Protein AF-A0AAW0RUE9-F1 (afdb_monomer_lite)

Sequence (337 aa):
MQMAIWSVARAILLLTTSLNAAHGLTINNARDLIPSPSQDPFYVPPSGFESASPGAVLRSRNVSSGRRVRHCYRHHRLQARATLSHPPTMKVQTPLLHKGWTAGGIPANLTYIFEFIDGSLLSGVEIVALAGLMKPSAYGATLKPFIDGISTPALQKLLQFANTQCFVPDLLAFPFQSLFDTKYQSLGKDVLTNLTMLSALQDNTLGVDKAQKPTAPFLMFHAKPDELVAYAPAAKVHDTWCDNGATVEFVEYANGGHVTTAVLGLVDALKFADDSFNNQVASGCTSKTVLDDTLNPLAFGVALEPLAVGLINYLIALGRKDANWLAGIKEGKPIAL

Foldseek 3Di:
DVVVVVLLVVVLVVVVCVVVVVPPDDDPDDDDDPDDLVPHCLVPQDPPLQVDDAFDFRDKDFDDDPDPDPDPDRDIWTWGFHDDPDDIDIDTDDDDDDLEAEDELDQQFVLCLLVQCFLALQNLVVLLVLLVCCDNNHLVVQSVVVLVVFFDPLSVVLSVVSVPDDDSVSSVSAGSHGCLDSNTTPCRSCCCVPPSNVVRRVVSHALPDLVPQDPHEYEYEYECVARRRHDPSVVSNQVSSLVSFHHYEYEYEPAAYDVVRVLVCVVVVVVVVVCSVVVNRDGGYDYDYDYDPVRHHVCPSPCVVVSVVVSVVVVVVVVVVVVVVVVCVVVVHDDDD

pLDDT: mean 73.64, std 23.28, range [26.17, 98.56]

Organism: NCBI:txid1069075

Secondary structure (DSSP, 8-state):
-HHHHHHHHHHHHHHHHHHHTT--------S--PPPGGG-GGGSPPTTGGGSPTT-EEEEEEE---SS------EEEEEEEE--SSS-EEEEE-----S-EEEES----HHHHHHHHTTSTTTHHHHHHHHHHTSTTTTHHHHHHHHHHHB-HHHHHHHHHHTTS-HHHHHHHSTT--TTSTTTBTTGGGGTTSHHHHHHHHHT-TTSSGGGS-SS-EEEEEETT-SSS-HHHHHHHHHHHHHTT--EEEEEESS--HHHHHHHHHHHHHHHHHHHHTT-PPSSEEEEEE--TT--TTTHHHHHHHHHHHHHHHHHHHHHHHHHHHHHHHTT-----

Structure (mmCIF, N/CA/C/O backbone):
data_AF-A0AAW0RUE9-F1
#
_entry.id   AF-A0AAW0RUE9-F1
#
loop_
_atom_site.group_PDB
_atom_site.id
_atom_site.type_symbol
_atom_site.label_atom_id
_atom_site.label_alt_id
_atom_site.label_comp_id
_atom_site.label_asym_id
_atom_site.label_entity_id
_atom_site.label_seq_id
_atom_site.pdbx_PDB_ins_code
_atom_site.Cartn_x
_atom_site.Cartn_y
_atom_site.Cartn_z
_atom_site.occupancy
_atom_site.B_iso_or_equiv
_atom_site.auth_seq_id
_atom_site.auth_comp_id
_atom_site.auth_asym_id
_atom_site.auth_atom_id
_atom_site.pdbx_PDB_model_num
ATOM 1 N N . MET A 1 1 ? 13.870 -16.038 26.756 1.00 39.41 1 MET A N 1
ATOM 2 C CA . MET A 1 1 ? 12.707 -15.242 26.298 1.00 39.41 1 MET A CA 1
ATOM 3 C C . MET A 1 1 ? 12.765 -13.785 26.760 1.00 39.41 1 MET A C 1
ATOM 5 O O . MET A 1 1 ? 12.576 -12.905 25.938 1.00 39.41 1 MET A O 1
ATOM 9 N N . GLN A 1 2 ? 13.127 -13.498 28.016 1.00 26.38 2 GLN A N 1
ATOM 10 C CA . GLN A 1 2 ? 13.232 -12.118 28.520 1.00 26.38 2 GLN A CA 1
ATOM 11 C C . GLN A 1 2 ? 14.357 -11.289 27.869 1.00 26.38 2 GLN A C 1
ATOM 13 O O . GLN A 1 2 ? 14.150 -10.119 27.583 1.00 26.38 2 GLN A O 1
ATOM 18 N N . MET A 1 3 ? 15.509 -11.888 27.535 1.00 26.17 3 MET A N 1
ATOM 19 C CA . MET A 1 3 ? 16.638 -11.156 26.927 1.00 26.17 3 MET A CA 1
ATOM 20 C C . MET A 1 3 ? 16.401 -10.677 25.481 1.00 26.17 3 MET A C 1
ATOM 22 O O . MET A 1 3 ? 17.012 -9.700 25.070 1.00 26.17 3 MET A O 1
ATOM 26 N N . ALA A 1 4 ? 15.489 -11.297 24.722 1.00 32.44 4 ALA A N 1
ATOM 27 C CA . ALA A 1 4 ? 15.155 -10.860 23.359 1.00 32.44 4 ALA A CA 1
ATOM 28 C C . ALA A 1 4 ? 14.281 -9.589 23.350 1.00 32.44 4 ALA A C 1
ATOM 30 O O . ALA A 1 4 ? 14.438 -8.728 22.488 1.00 32.44 4 ALA A O 1
ATOM 31 N N . ILE A 1 5 ? 13.425 -9.431 24.367 1.00 35.25 5 ILE A N 1
ATOM 32 C CA . ILE A 1 5 ? 12.534 -8.272 24.543 1.00 35.25 5 ILE A CA 1
ATOM 33 C C . ILE A 1 5 ? 13.349 -7.005 24.859 1.00 35.25 5 ILE A C 1
ATOM 35 O O . ILE A 1 5 ? 13.067 -5.930 24.332 1.00 35.25 5 ILE A O 1
ATOM 39 N N . TRP A 1 6 ? 14.422 -7.136 25.649 1.00 28.45 6 TRP A N 1
ATOM 40 C CA . TRP A 1 6 ? 15.324 -6.024 25.974 1.00 28.45 6 TRP A CA 1
ATOM 41 C C . TRP A 1 6 ? 16.213 -5.588 24.799 1.00 28.45 6 TRP A C 1
ATOM 43 O O . TRP A 1 6 ? 16.546 -4.407 24.699 1.00 28.45 6 TRP A O 1
ATOM 53 N N . SER A 1 7 ? 16.564 -6.502 23.890 1.00 33.09 7 SER A N 1
ATOM 54 C CA . SER A 1 7 ? 17.395 -6.194 22.717 1.00 33.09 7 SER A CA 1
ATOM 55 C C . SER A 1 7 ? 16.624 -5.447 21.625 1.00 33.09 7 SER A C 1
ATOM 57 O O . SER A 1 7 ? 17.150 -4.491 21.060 1.00 33.09 7 SER A O 1
ATOM 59 N N . VAL A 1 8 ? 15.355 -5.800 21.387 1.00 38.41 8 VAL A N 1
ATOM 60 C CA . VAL A 1 8 ? 14.489 -5.091 20.423 1.00 38.41 8 VAL A CA 1
ATOM 61 C C . VAL A 1 8 ? 14.110 -3.700 20.945 1.00 38.41 8 VAL A C 1
ATOM 63 O O . VAL A 1 8 ? 14.218 -2.717 20.213 1.00 38.41 8 VAL A O 1
ATOM 66 N N . ALA A 1 9 ? 13.782 -3.575 22.236 1.00 35.47 9 ALA A N 1
ATOM 67 C CA . ALA A 1 9 ? 13.529 -2.276 22.864 1.00 35.47 9 ALA A CA 1
ATOM 68 C C . ALA A 1 9 ? 14.768 -1.354 22.835 1.00 35.47 9 ALA A C 1
ATOM 70 O O . ALA A 1 9 ? 14.632 -0.146 22.639 1.00 35.47 9 ALA A O 1
ATOM 71 N N . ARG A 1 10 ? 15.984 -1.907 22.967 1.00 36.19 10 ARG A N 1
ATOM 72 C CA . ARG A 1 10 ? 17.244 -1.151 22.832 1.00 36.19 10 ARG A CA 1
ATOM 73 C C . ARG A 1 10 ? 17.558 -0.738 21.396 1.00 36.19 10 ARG A C 1
ATOM 75 O O . ARG A 1 10 ? 18.017 0.383 21.210 1.00 36.19 10 ARG A O 1
ATOM 82 N N . ALA A 1 11 ? 17.296 -1.583 20.399 1.00 36.66 11 ALA A N 1
ATOM 83 C CA . ALA A 1 11 ? 17.486 -1.221 18.992 1.00 36.66 11 ALA A CA 1
ATOM 84 C C . ALA A 1 11 ? 16.569 -0.052 18.586 1.00 36.66 11 ALA A C 1
ATOM 86 O O . ALA A 1 11 ? 17.007 0.894 17.933 1.00 36.66 11 ALA A O 1
ATOM 87 N N . ILE A 1 12 ? 15.327 -0.050 19.077 1.00 40.62 12 ILE A N 1
ATOM 88 C CA . ILE A 1 12 ? 14.370 1.045 18.873 1.00 40.62 12 ILE A CA 1
ATOM 89 C C . ILE A 1 12 ? 14.799 2.320 19.625 1.00 40.62 12 ILE A C 1
ATOM 91 O O . ILE A 1 12 ? 14.707 3.417 19.077 1.00 40.62 12 ILE A O 1
ATOM 95 N N . LEU A 1 13 ? 15.332 2.199 20.847 1.00 32.06 13 LEU A N 1
ATOM 96 C CA . LEU A 1 13 ? 15.854 3.337 21.619 1.00 32.06 13 LEU A CA 1
ATOM 97 C C . LEU A 1 13 ? 17.147 3.936 21.017 1.00 32.06 13 LEU A C 1
ATOM 99 O O . LEU A 1 13 ? 17.400 5.129 21.156 1.00 32.06 13 LEU A O 1
ATOM 103 N N . LEU A 1 14 ? 17.964 3.142 20.320 1.00 34.88 14 LEU A N 1
ATOM 104 C CA . LEU A 1 14 ? 19.166 3.618 19.616 1.00 34.88 14 LEU A CA 1
ATOM 105 C C . LEU A 1 14 ? 18.833 4.290 18.270 1.00 34.88 14 LEU A C 1
ATOM 107 O O . LEU A 1 14 ? 19.503 5.241 17.857 1.00 34.88 14 LEU A O 1
ATOM 111 N N . LEU A 1 15 ? 17.737 3.886 17.626 1.00 36.06 15 LEU A N 1
ATOM 112 C CA . LEU A 1 15 ? 17.159 4.607 16.487 1.00 36.06 15 LEU A CA 1
ATOM 113 C C . LEU A 1 15 ? 16.601 5.984 16.895 1.00 36.06 15 LEU A C 1
ATOM 115 O O . LEU A 1 15 ? 16.713 6.938 16.127 1.00 36.06 15 LEU A O 1
ATOM 119 N N . THR A 1 16 ? 16.077 6.150 18.117 1.00 33.81 16 THR A N 1
ATOM 120 C CA . THR A 1 16 ? 15.599 7.468 18.585 1.00 33.81 16 THR A CA 1
ATOM 121 C C . THR A 1 16 ? 16.731 8.402 19.019 1.00 33.81 16 THR A C 1
ATOM 123 O O . THR A 1 16 ? 16.639 9.610 18.790 1.00 33.81 16 THR A O 1
ATOM 126 N N . THR A 1 17 ? 17.832 7.891 19.579 1.00 31.47 17 THR A N 1
ATOM 127 C CA . THR A 1 17 ? 18.988 8.734 19.944 1.00 31.47 17 THR A CA 1
ATOM 128 C C . THR A 1 17 ? 19.834 9.141 18.738 1.00 31.47 17 THR A C 1
ATOM 130 O O . THR A 1 17 ? 20.320 10.271 18.708 1.00 31.47 17 THR A O 1
ATOM 133 N N . SER A 1 18 ? 19.942 8.307 17.700 1.00 31.75 18 SER A N 1
ATOM 134 C CA . SER A 1 18 ? 20.640 8.669 16.454 1.00 31.75 18 SER A CA 1
ATOM 135 C C . SER A 1 18 ? 19.851 9.647 15.569 1.00 31.75 18 SER A C 1
ATOM 137 O O . SER A 1 18 ? 20.467 10.476 14.896 1.00 31.75 18 SER A O 1
ATOM 139 N N . LEU A 1 19 ? 18.511 9.660 15.634 1.00 30.83 19 LEU A N 1
ATOM 140 C CA . LEU A 1 19 ? 17.713 10.734 15.025 1.00 30.83 19 LEU A CA 1
ATOM 141 C C . LEU A 1 19 ? 17.712 12.036 15.849 1.00 30.83 19 LEU A C 1
ATOM 143 O O . LEU A 1 19 ? 17.628 13.118 15.265 1.00 30.83 19 LEU A O 1
ATOM 147 N N . ASN A 1 20 ? 17.862 11.976 17.178 1.00 28.94 20 ASN A N 1
ATOM 148 C CA . ASN A 1 20 ? 17.864 13.177 18.023 1.00 28.94 20 ASN A CA 1
ATOM 149 C C . ASN A 1 20 ? 19.250 13.816 18.235 1.00 28.94 20 ASN A C 1
ATOM 151 O O . ASN A 1 20 ? 19.316 15.025 18.457 1.00 28.94 20 ASN A O 1
ATOM 155 N N . ALA A 1 21 ? 20.359 13.085 18.083 1.00 27.92 21 ALA A N 1
ATOM 156 C CA . ALA A 1 21 ? 21.714 13.634 18.245 1.00 27.92 21 ALA A CA 1
ATOM 157 C C . ALA A 1 21 ? 22.151 14.605 17.124 1.00 27.92 21 ALA A C 1
ATOM 159 O O . ALA A 1 21 ? 23.185 15.260 17.241 1.00 27.92 21 ALA A O 1
ATOM 160 N N . ALA A 1 22 ? 21.352 14.766 16.064 1.00 33.28 22 ALA A N 1
ATOM 161 C CA . ALA A 1 22 ? 21.582 15.765 15.017 1.00 33.28 22 ALA A CA 1
ATOM 162 C C . ALA A 1 22 ? 20.942 17.147 15.300 1.00 33.28 22 ALA A C 1
ATOM 164 O O . ALA A 1 22 ? 21.041 18.038 14.456 1.00 33.28 22 ALA A O 1
ATOM 165 N N . HIS A 1 23 ? 20.307 17.360 16.462 1.00 34.78 23 HIS A N 1
ATOM 166 C CA . HIS A 1 23 ? 19.566 18.598 16.777 1.00 34.78 23 HIS A CA 1
ATOM 167 C C . HIS A 1 23 ? 20.319 19.610 17.663 1.00 34.78 23 HIS A C 1
ATOM 169 O O . HIS A 1 23 ? 19.723 20.546 18.189 1.00 34.78 23 HIS A O 1
ATOM 175 N N . GLY A 1 24 ? 21.639 19.471 17.807 1.00 30.89 24 GLY A N 1
ATOM 176 C CA . GLY A 1 24 ? 22.475 20.353 18.628 1.00 30.89 24 GLY A CA 1
ATOM 177 C C . GLY A 1 24 ? 23.323 21.357 17.842 1.00 30.89 24 GLY A C 1
ATOM 178 O O . GLY A 1 24 ? 24.514 21.464 18.104 1.00 30.89 24 GLY A O 1
ATOM 179 N N . LEU A 1 25 ? 22.763 22.078 16.869 1.00 31.58 25 LEU A N 1
ATOM 180 C CA . LEU A 1 25 ? 23.417 23.258 16.285 1.00 31.58 25 LEU A CA 1
ATOM 181 C C . LEU A 1 25 ? 22.444 24.429 16.374 1.00 31.58 25 LEU A C 1
ATOM 183 O O . LEU A 1 25 ? 21.451 24.476 15.655 1.00 31.58 25 LEU A O 1
ATOM 187 N N . THR A 1 26 ? 22.727 25.366 17.275 1.00 30.95 26 THR A N 1
ATOM 188 C CA . THR A 1 26 ? 22.015 26.639 17.391 1.00 30.95 26 THR A CA 1
ATOM 189 C C . THR A 1 26 ? 22.104 27.393 16.061 1.00 30.95 26 THR A C 1
ATOM 191 O O . THR A 1 26 ? 23.180 27.801 15.623 1.00 30.95 26 THR A O 1
ATOM 194 N N . ILE A 1 27 ? 20.968 27.547 15.374 1.00 36.22 27 ILE A N 1
ATOM 195 C CA . ILE A 1 27 ? 20.882 28.245 14.087 1.00 36.22 27 ILE A CA 1
ATOM 196 C C . ILE A 1 27 ? 20.327 29.649 14.335 1.00 36.22 27 ILE A C 1
ATOM 198 O O . ILE A 1 27 ? 19.124 29.881 14.286 1.00 36.22 27 ILE A O 1
ATOM 202 N N . ASN A 1 28 ? 21.215 30.608 14.589 1.00 40.88 28 ASN A N 1
ATOM 203 C CA . ASN A 1 28 ? 20.876 32.024 14.479 1.00 40.88 28 ASN A CA 1
ATOM 204 C C . ASN A 1 28 ? 20.892 32.400 12.994 1.00 40.88 28 ASN A C 1
ATOM 206 O O . ASN A 1 28 ? 21.964 32.678 12.467 1.00 40.88 28 ASN A O 1
ATOM 210 N N . ASN A 1 29 ? 19.743 32.322 12.312 1.00 39.56 29 ASN A N 1
ATOM 211 C CA . ASN A 1 29 ? 19.365 33.174 11.170 1.00 39.56 29 ASN A CA 1
ATOM 212 C C . ASN A 1 29 ? 17.955 32.811 10.670 1.00 39.56 29 ASN A C 1
ATOM 214 O O . ASN A 1 29 ? 17.736 31.756 10.077 1.00 39.56 29 ASN A O 1
ATOM 218 N N . ALA A 1 30 ? 17.005 33.719 10.890 1.00 36.12 30 ALA A N 1
ATOM 219 C CA . ALA A 1 30 ? 15.611 33.625 10.470 1.00 36.12 30 ALA A CA 1
ATOM 220 C C . ALA A 1 30 ? 15.444 33.881 8.957 1.00 36.12 30 ALA A C 1
ATOM 222 O O . ALA A 1 30 ? 15.071 34.974 8.535 1.00 36.12 30 ALA A O 1
ATOM 223 N N . ARG A 1 31 ? 15.726 32.875 8.122 1.00 42.12 31 ARG A N 1
ATOM 224 C CA . ARG A 1 31 ? 15.220 32.807 6.740 1.00 42.12 31 ARG A CA 1
ATOM 225 C C . ARG A 1 31 ? 14.386 31.535 6.580 1.00 42.12 31 ARG A C 1
ATOM 227 O O . ARG A 1 31 ? 14.937 30.440 6.599 1.00 42.12 31 ARG A O 1
ATOM 234 N N . ASP A 1 32 ? 13.070 31.734 6.496 1.00 47.81 32 ASP A N 1
ATOM 235 C CA . ASP A 1 32 ? 11.988 30.806 6.135 1.00 47.81 32 ASP A CA 1
ATOM 236 C C . ASP A 1 32 ? 12.183 29.335 6.534 1.00 47.81 32 ASP A C 1
ATOM 238 O O . ASP A 1 32 ? 12.324 28.437 5.700 1.00 47.81 32 ASP A O 1
ATOM 242 N N . LEU A 1 33 ? 12.115 29.070 7.841 1.00 56.53 33 LEU A N 1
ATOM 243 C CA . LEU A 1 33 ? 11.760 27.737 8.320 1.00 56.53 33 LEU A CA 1
ATOM 244 C C . LEU A 1 33 ? 10.344 27.432 7.824 1.00 56.53 33 LEU A C 1
ATOM 246 O O . LEU A 1 33 ? 9.386 28.096 8.211 1.00 56.53 33 LEU A O 1
ATOM 250 N N . ILE A 1 34 ? 10.218 26.441 6.941 1.00 64.44 34 ILE A N 1
ATOM 251 C CA . ILE A 1 34 ? 8.917 25.925 6.513 1.00 64.44 34 ILE A CA 1
ATOM 252 C C . ILE A 1 34 ? 8.169 25.481 7.779 1.00 64.44 34 ILE A C 1
ATOM 254 O O . ILE A 1 34 ? 8.705 24.628 8.495 1.00 64.44 34 ILE A O 1
ATOM 258 N N . PRO A 1 35 ? 6.969 26.016 8.069 1.00 74.62 35 PRO A N 1
ATOM 259 C CA . PRO A 1 35 ? 6.194 25.564 9.215 1.00 74.62 35 PRO A CA 1
ATOM 260 C C . PRO A 1 35 ? 5.873 24.071 9.092 1.00 74.62 35 PRO A C 1
ATOM 262 O O . PRO A 1 35 ? 5.888 23.496 7.998 1.00 74.62 35 PRO A O 1
ATOM 265 N N . SER A 1 36 ? 5.573 23.423 10.218 1.00 73.50 36 SER A N 1
ATOM 266 C CA . SER A 1 36 ? 5.064 22.050 10.177 1.00 73.50 36 SER A CA 1
ATOM 267 C C . SER A 1 36 ? 3.792 21.987 9.312 1.00 73.50 36 SER A C 1
ATOM 269 O O . SER A 1 36 ? 3.057 22.975 9.267 1.00 73.50 36 SER A O 1
ATOM 271 N N . PRO A 1 37 ? 3.487 20.869 8.620 1.00 77.69 37 PRO A N 1
ATOM 272 C CA . PRO A 1 37 ? 2.320 20.803 7.737 1.00 77.69 37 PRO A CA 1
ATOM 273 C C . PRO A 1 37 ? 0.994 21.208 8.399 1.00 77.69 37 PRO A C 1
ATOM 275 O O . PRO A 1 37 ? 0.149 21.805 7.744 1.00 77.69 37 PRO A O 1
ATOM 278 N N . SER A 1 38 ? 0.828 20.945 9.701 1.00 75.94 38 SER A N 1
ATOM 279 C CA . SER A 1 38 ? -0.357 21.346 10.475 1.00 75.94 38 SER A CA 1
ATOM 280 C C . SER A 1 38 ? -0.461 22.857 10.717 1.00 75.94 38 SER A C 1
ATOM 282 O O . SER A 1 38 ? -1.549 23.358 10.980 1.00 75.94 38 SER A O 1
ATOM 284 N N . GLN A 1 39 ? 0.651 23.584 10.625 1.00 79.69 39 GLN A N 1
ATOM 285 C CA . GLN A 1 39 ? 0.747 25.035 10.819 1.00 79.69 39 GLN A CA 1
ATOM 286 C C . GLN A 1 39 ? 0.965 25.791 9.503 1.00 79.69 39 GLN A C 1
ATOM 288 O O . GLN A 1 39 ? 1.120 27.011 9.507 1.00 79.69 39 GLN A O 1
ATOM 293 N N . ASP A 1 40 ? 1.023 25.082 8.380 1.00 81.50 40 ASP A N 1
ATOM 294 C CA . ASP A 1 40 ? 1.374 25.641 7.085 1.00 81.50 40 ASP A CA 1
ATOM 295 C C . ASP A 1 40 ? 0.124 25.756 6.194 1.00 81.50 40 ASP A C 1
ATOM 297 O O . ASP A 1 40 ? -0.385 24.739 5.711 1.00 81.50 40 ASP A O 1
ATOM 301 N N . PRO A 1 41 ? -0.359 26.983 5.899 1.00 84.81 41 PRO A N 1
ATOM 302 C CA . PRO A 1 41 ? -1.534 27.199 5.051 1.00 84.81 41 PRO A CA 1
ATOM 303 C C . PRO A 1 41 ? -1.413 26.585 3.653 1.00 84.81 41 PRO A C 1
ATOM 305 O O . PRO A 1 41 ? -2.425 26.380 2.981 1.00 84.81 41 PRO A O 1
ATOM 308 N N . PHE A 1 42 ? -0.196 26.266 3.196 1.00 81.38 42 PHE A N 1
ATOM 309 C CA . PHE A 1 42 ? 0.042 25.529 1.955 1.00 81.38 42 PHE A CA 1
ATOM 310 C C . PHE A 1 42 ? -0.532 24.103 1.972 1.00 81.38 42 PHE A C 1
ATOM 312 O O . PHE A 1 42 ? -0.672 23.500 0.914 1.00 81.38 42 PHE A O 1
ATOM 319 N N . TYR A 1 43 ? -0.883 23.543 3.128 1.00 79.81 43 TYR A N 1
ATOM 320 C CA . TYR A 1 43 ? -1.543 22.235 3.232 1.00 79.81 43 TYR A CA 1
ATOM 321 C C . TYR A 1 43 ? -3.064 22.336 3.400 1.00 79.81 43 TYR A C 1
ATOM 323 O O . TYR A 1 43 ? -3.745 21.315 3.389 1.00 79.81 43 TYR A O 1
ATOM 331 N N . VAL A 1 44 ? -3.611 23.552 3.477 1.00 82.12 44 VAL A N 1
ATOM 332 C CA . VAL A 1 44 ? -5.058 23.792 3.458 1.00 82.12 44 VAL A CA 1
ATOM 333 C C . VAL A 1 44 ? -5.503 23.939 1.999 1.00 82.12 44 VAL A C 1
ATOM 335 O O . VAL A 1 44 ? -4.940 24.794 1.309 1.00 82.12 44 VAL A O 1
ATOM 338 N N . PRO A 1 45 ? -6.472 23.155 1.491 1.00 77.62 45 PRO A N 1
ATOM 339 C CA . PRO A 1 45 ? -6.993 23.317 0.132 1.00 77.62 45 PRO A CA 1
ATOM 340 C C . PRO A 1 45 ? -7.671 24.685 -0.067 1.00 77.62 45 PRO A C 1
ATOM 342 O O . PRO A 1 45 ? -8.316 25.182 0.856 1.00 77.62 45 PRO A O 1
ATOM 345 N N . PRO A 1 46 ? -7.518 25.346 -1.232 1.00 80.88 46 PRO A N 1
ATOM 346 C CA . PRO A 1 46 ? -8.278 26.559 -1.534 1.00 80.88 46 PRO A CA 1
ATOM 347 C C . PRO A 1 46 ? -9.758 26.222 -1.771 1.00 80.88 46 PRO A C 1
ATOM 349 O O . PRO A 1 46 ? -10.077 25.116 -2.198 1.00 80.88 46 PRO A O 1
ATOM 352 N N . SER A 1 47 ? -10.667 27.170 -1.534 1.00 85.56 47 SER A N 1
ATOM 353 C CA . SER A 1 47 ? -12.092 26.967 -1.814 1.00 85.56 47 SER A CA 1
ATOM 354 C C . SER A 1 47 ? -12.334 26.651 -3.296 1.00 85.56 47 SER A C 1
ATOM 356 O O . SER A 1 47 ? -11.774 27.309 -4.173 1.00 85.56 47 SER A O 1
ATOM 358 N N . GLY A 1 48 ? -13.173 25.649 -3.576 1.00 82.50 48 GLY A N 1
ATOM 359 C CA . GLY A 1 48 ? -13.539 25.245 -4.937 1.00 82.50 48 GLY A CA 1
ATOM 360 C C . GLY A 1 48 ? -12.506 24.368 -5.655 1.00 82.50 48 GLY A C 1
ATOM 361 O O . GLY A 1 48 ? -12.678 24.092 -6.844 1.00 82.50 48 GLY A O 1
ATOM 362 N N . PHE A 1 49 ? -11.447 23.908 -4.975 1.00 79.31 49 PHE A N 1
ATOM 363 C CA . PHE A 1 49 ? -10.426 23.030 -5.564 1.00 79.31 49 PHE A CA 1
ATOM 364 C C . PHE A 1 49 ? -10.988 21.710 -6.112 1.00 79.31 49 PHE A C 1
ATOM 366 O O . PHE A 1 49 ? -10.385 21.097 -6.992 1.00 79.31 49 PHE A O 1
ATOM 373 N N . GLU A 1 50 ? -12.142 21.275 -5.614 1.00 78.88 50 GLU A N 1
ATOM 374 C CA . GLU A 1 50 ? -12.838 20.056 -6.016 1.00 78.88 50 GLU A CA 1
ATOM 375 C C . GLU A 1 50 ? -13.219 20.088 -7.504 1.00 78.88 50 GLU A C 1
ATOM 377 O O . GLU A 1 50 ? -13.200 19.046 -8.168 1.00 78.88 50 GLU A O 1
ATOM 382 N N . SER A 1 51 ? -13.492 21.294 -8.021 1.00 82.25 51 SER A N 1
ATOM 383 C CA . SER A 1 51 ? -13.843 21.567 -9.421 1.00 82.25 51 SER A CA 1
ATOM 384 C C . SER A 1 51 ? -12.643 21.581 -10.375 1.00 82.25 51 SER A C 1
ATOM 386 O O . SER A 1 51 ? -12.826 21.536 -11.590 1.00 82.25 51 SER A O 1
ATOM 388 N N . ALA A 1 52 ? -11.413 21.624 -9.851 1.00 75.62 52 ALA A N 1
ATOM 389 C CA . ALA A 1 52 ? -10.213 21.602 -10.675 1.00 75.62 52 ALA A CA 1
ATOM 390 C C . ALA A 1 52 ? -9.977 20.206 -11.274 1.00 75.62 52 ALA A C 1
ATOM 392 O O . ALA A 1 52 ? -10.232 19.182 -10.634 1.00 75.62 52 ALA A O 1
ATOM 393 N N . SER A 1 53 ? -9.437 20.153 -12.494 1.00 72.69 53 SER A N 1
ATOM 394 C CA . SER A 1 53 ? -9.102 18.891 -13.162 1.00 72.69 53 SER A CA 1
ATOM 395 C C . SER A 1 53 ? -8.068 18.079 -12.363 1.00 72.69 53 SER A C 1
ATOM 397 O O . SER A 1 53 ? -7.175 18.670 -11.746 1.00 72.69 53 SER A O 1
ATOM 399 N N . PRO A 1 54 ? -8.127 16.730 -12.367 1.00 68.94 54 PRO A N 1
ATOM 400 C CA . PRO A 1 54 ? -7.055 15.907 -11.804 1.00 68.94 54 PRO A CA 1
ATOM 401 C C . PRO A 1 54 ? -5.687 16.311 -12.377 1.00 68.94 54 PRO A C 1
ATOM 403 O O . PRO A 1 54 ? -5.537 16.453 -13.587 1.00 68.94 54 PRO A O 1
ATOM 406 N N . GLY A 1 55 ? -4.703 16.528 -11.502 1.00 64.56 55 GLY A N 1
ATOM 407 C CA . GLY A 1 55 ? -3.364 17.002 -11.863 1.00 64.56 55 GLY A CA 1
ATOM 408 C C . GLY A 1 55 ? -3.221 18.525 -11.982 1.00 64.56 55 GLY A C 1
ATOM 409 O O . GLY A 1 55 ? -2.100 19.004 -12.150 1.00 64.56 55 GLY A O 1
ATOM 410 N N . ALA A 1 56 ? -4.304 19.302 -11.856 1.00 69.81 56 ALA A N 1
ATOM 411 C CA . ALA A 1 56 ? -4.228 20.760 -11.891 1.00 69.81 56 ALA A CA 1
ATOM 412 C C . ALA A 1 56 ? -3.391 21.299 -10.722 1.00 69.81 56 ALA A C 1
ATOM 414 O O . ALA A 1 56 ? -3.617 20.954 -9.558 1.00 69.81 56 ALA A O 1
ATOM 415 N N . VAL A 1 57 ? -2.433 22.171 -11.040 1.00 74.00 57 VAL A N 1
ATOM 416 C CA . VAL A 1 57 ? -1.618 22.881 -10.051 1.00 74.00 57 VAL A CA 1
ATOM 417 C C . VAL A 1 57 ? -2.478 23.963 -9.401 1.00 74.00 57 VAL A C 1
ATOM 419 O O . VAL A 1 57 ? -2.905 24.903 -10.061 1.00 74.00 57 VAL A O 1
ATOM 422 N N . LEU 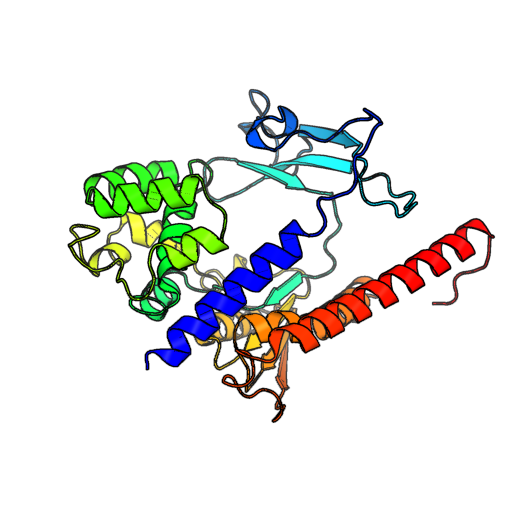A 1 58 ? -2.721 23.828 -8.100 1.00 74.50 58 LEU A N 1
ATOM 423 C CA . LEU A 1 58 ? -3.519 24.747 -7.286 1.00 74.50 58 LEU A CA 1
ATOM 424 C C . LEU A 1 58 ? -2.660 25.859 -6.676 1.00 74.50 58 LEU A C 1
ATOM 426 O O . LEU A 1 58 ? -3.082 27.010 -6.613 1.00 74.50 58 LEU A O 1
ATOM 430 N N . ARG A 1 59 ? -1.446 25.525 -6.216 1.00 77.50 59 ARG A N 1
ATOM 431 C CA . ARG A 1 59 ? -0.454 26.485 -5.701 1.00 77.50 59 ARG A CA 1
ATOM 432 C C . ARG A 1 59 ? 0.957 26.005 -5.993 1.00 77.50 59 ARG A C 1
ATOM 434 O O . ARG A 1 59 ? 1.208 24.808 -6.091 1.00 77.50 59 ARG A O 1
ATOM 441 N N . SER A 1 60 ? 1.902 26.935 -6.031 1.00 75.75 60 SER A N 1
ATOM 442 C CA . SER A 1 60 ? 3.329 26.635 -6.129 1.00 75.75 60 SER A CA 1
ATOM 443 C C . SER A 1 60 ? 4.126 27.538 -5.201 1.00 75.75 60 SER A C 1
ATOM 445 O O . SER A 1 60 ? 3.819 28.726 -5.117 1.00 75.75 60 SER A O 1
ATOM 447 N N . ARG A 1 61 ? 5.172 27.022 -4.552 1.00 71.19 61 ARG A N 1
ATOM 448 C CA . ARG A 1 61 ? 6.141 27.870 -3.841 1.00 71.19 61 ARG A CA 1
ATOM 449 C C . ARG A 1 61 ? 7.567 27.355 -3.963 1.00 71.19 61 ARG A C 1
ATOM 451 O O . ARG A 1 61 ? 7.787 26.149 -4.077 1.00 71.19 61 ARG A O 1
ATOM 458 N N . ASN A 1 62 ? 8.517 28.282 -3.885 1.00 68.12 62 ASN A N 1
ATOM 459 C CA . ASN A 1 62 ? 9.928 27.956 -3.716 1.00 68.12 62 ASN A CA 1
ATOM 460 C C . ASN A 1 62 ? 10.184 27.494 -2.286 1.00 68.12 62 ASN A C 1
ATOM 462 O O . ASN A 1 62 ? 9.577 27.993 -1.339 1.00 68.12 62 ASN A O 1
ATOM 466 N N . VAL A 1 63 ? 11.097 26.546 -2.139 1.00 62.00 63 VAL A N 1
ATOM 467 C CA . VAL A 1 63 ? 11.454 25.956 -0.860 1.00 62.00 63 VAL A CA 1
ATOM 468 C C . VAL A 1 63 ? 12.971 25.832 -0.777 1.00 62.00 63 VAL A C 1
ATOM 470 O O . VAL A 1 63 ? 13.612 25.352 -1.708 1.00 62.00 63 VAL A O 1
ATOM 473 N N . SER A 1 64 ? 13.560 26.250 0.341 1.00 54.59 64 SER A N 1
ATOM 474 C CA . SER A 1 64 ? 14.964 25.988 0.666 1.00 54.59 64 SER A CA 1
ATOM 475 C C . SER A 1 64 ? 15.045 24.867 1.701 1.00 54.59 64 SER A C 1
ATOM 477 O O . SER A 1 64 ? 14.560 25.020 2.820 1.00 54.59 64 SER A O 1
ATOM 479 N N . SER A 1 65 ? 15.644 23.725 1.357 1.00 49.22 65 SER A N 1
ATOM 480 C CA . SER A 1 65 ? 15.892 22.655 2.330 1.00 49.22 65 SER A CA 1
ATOM 481 C C . SER A 1 65 ? 17.091 23.023 3.209 1.00 49.22 65 SER A C 1
ATOM 483 O O . SER A 1 65 ? 18.199 23.178 2.702 1.00 49.22 65 SER A O 1
ATOM 485 N N . GLY A 1 66 ? 16.891 23.142 4.523 1.00 39.50 66 GLY A N 1
ATOM 486 C CA . GLY A 1 66 ? 17.876 23.645 5.495 1.00 39.50 66 GLY A CA 1
ATOM 487 C C . GLY A 1 66 ? 19.138 22.800 5.745 1.00 39.50 66 GLY A C 1
ATOM 488 O O . GLY A 1 66 ? 19.813 23.022 6.747 1.00 39.50 66 GLY A O 1
ATOM 489 N N . ARG A 1 67 ? 19.511 21.846 4.879 1.00 36.84 67 ARG A N 1
ATOM 490 C CA . ARG A 1 67 ? 20.829 21.193 4.976 1.00 36.84 67 ARG A CA 1
ATOM 491 C C . ARG A 1 67 ? 21.851 22.007 4.190 1.00 36.84 67 ARG A C 1
ATOM 493 O O . ARG A 1 67 ? 21.640 22.294 3.018 1.00 36.84 67 ARG A O 1
ATOM 500 N N . ARG A 1 68 ? 22.975 22.342 4.839 1.00 34.78 68 ARG A N 1
ATOM 501 C CA . ARG A 1 68 ? 24.189 22.936 4.243 1.00 34.78 68 ARG A CA 1
ATOM 502 C C . ARG A 1 68 ? 24.828 21.990 3.217 1.00 34.78 68 ARG A C 1
ATOM 504 O O . ARG A 1 68 ? 25.941 21.513 3.392 1.00 34.78 68 ARG A O 1
ATOM 511 N N . VAL A 1 69 ? 24.143 21.756 2.112 1.00 35.12 69 VAL A N 1
ATOM 512 C CA . VAL A 1 69 ? 24.782 21.438 0.846 1.00 35.12 69 VAL A CA 1
ATOM 513 C C . VAL A 1 69 ? 24.314 22.535 -0.088 1.00 35.12 69 VAL A C 1
ATOM 515 O O . VAL A 1 69 ? 23.114 22.750 -0.231 1.00 35.12 69 VAL A O 1
ATOM 518 N N . ARG A 1 70 ? 25.254 23.299 -0.652 1.00 33.88 70 ARG A N 1
ATOM 519 C CA . ARG A 1 70 ? 24.987 24.337 -1.658 1.00 33.88 70 ARG A CA 1
ATOM 520 C C . ARG A 1 70 ? 24.513 23.676 -2.957 1.00 33.88 70 ARG A C 1
ATOM 522 O O . ARG A 1 70 ? 25.184 23.740 -3.979 1.00 33.88 70 ARG A O 1
ATOM 529 N N . HIS A 1 71 ? 23.369 23.010 -2.904 1.00 39.25 71 HIS A N 1
ATOM 530 C CA . HIS A 1 71 ? 22.647 22.548 -4.065 1.00 39.25 71 HIS A CA 1
ATOM 531 C C . HIS A 1 71 ? 21.845 23.732 -4.591 1.00 39.25 71 HIS A C 1
ATOM 533 O O . HIS A 1 71 ? 20.896 24.192 -3.961 1.00 39.25 71 HIS A O 1
ATOM 539 N N . CYS A 1 72 ? 22.232 24.240 -5.756 1.00 28.80 72 CYS A N 1
ATOM 540 C CA . CYS A 1 72 ? 21.392 25.135 -6.543 1.00 28.80 72 CYS A CA 1
ATOM 541 C C . CYS A 1 72 ? 20.256 24.326 -7.190 1.00 28.80 72 CYS A C 1
ATOM 543 O O . CYS A 1 72 ? 20.143 24.300 -8.408 1.00 28.80 72 CYS A O 1
ATOM 545 N N . TYR A 1 73 ? 19.430 23.650 -6.395 1.00 36.62 73 TYR A N 1
ATOM 546 C CA . TYR A 1 73 ? 18.134 23.166 -6.852 1.00 36.62 73 TYR A CA 1
ATOM 547 C C . TYR A 1 73 ? 17.085 24.143 -6.320 1.00 36.62 73 TYR A C 1
ATOM 549 O O . TYR A 1 73 ? 16.958 24.336 -5.110 1.00 36.62 73 TYR A O 1
ATOM 557 N N . ARG A 1 74 ? 16.333 24.799 -7.215 1.00 37.47 74 ARG A N 1
ATOM 558 C CA . ARG A 1 74 ? 15.063 25.419 -6.813 1.00 37.47 74 ARG A CA 1
ATOM 559 C C . ARG A 1 74 ? 14.120 24.270 -6.481 1.00 37.47 74 ARG A C 1
ATOM 561 O O . ARG A 1 74 ? 13.587 23.639 -7.388 1.00 37.47 74 ARG A O 1
ATOM 568 N N . HIS A 1 75 ? 13.930 23.966 -5.201 1.00 45.00 75 HIS A N 1
ATOM 569 C CA . HIS A 1 75 ? 12.878 23.033 -4.821 1.00 45.00 75 HIS A CA 1
ATOM 570 C C . HIS A 1 75 ? 11.539 23.757 -4.953 1.00 45.00 75 HIS A C 1
ATOM 572 O O . HIS A 1 75 ? 11.257 24.706 -4.223 1.00 45.00 75 HIS A O 1
ATOM 578 N N . HIS A 1 76 ? 10.720 23.325 -5.905 1.00 44.59 76 HIS A N 1
ATOM 579 C CA . HIS A 1 76 ? 9.344 23.780 -6.046 1.00 44.59 76 HIS A CA 1
ATOM 580 C C . HIS A 1 76 ? 8.420 22.786 -5.345 1.00 44.59 76 HIS A C 1
ATOM 582 O O . HIS A 1 76 ? 8.416 21.606 -5.678 1.00 44.59 76 HIS A O 1
ATOM 588 N N . ARG A 1 77 ? 7.612 23.242 -4.386 1.00 46.78 77 ARG A N 1
ATOM 589 C CA . ARG A 1 77 ? 6.440 22.474 -3.937 1.00 46.78 77 ARG A CA 1
ATOM 590 C C . ARG A 1 77 ? 5.255 22.903 -4.780 1.00 46.78 77 ARG A C 1
ATOM 592 O O . ARG A 1 77 ? 4.949 24.096 -4.792 1.00 46.78 77 ARG A O 1
ATOM 599 N N . LEU A 1 78 ? 4.590 21.957 -5.440 1.00 51.41 78 LEU A N 1
ATOM 600 C CA . LEU A 1 78 ? 3.273 22.187 -6.024 1.00 51.41 78 LEU A CA 1
ATOM 601 C C . LEU A 1 78 ? 2.217 21.537 -5.150 1.00 51.41 78 LEU A C 1
ATOM 603 O O . LEU A 1 78 ? 2.354 20.390 -4.747 1.00 51.41 78 LEU A O 1
ATOM 607 N N . GLN A 1 79 ? 1.167 22.285 -4.868 1.00 47.91 79 GLN A N 1
ATOM 608 C CA . GLN A 1 79 ? -0.088 21.772 -4.361 1.00 47.91 79 GLN A CA 1
ATOM 609 C C . GLN A 1 79 ? -0.923 21.438 -5.598 1.00 47.91 79 GLN A C 1
ATOM 611 O O . GLN A 1 79 ? -1.235 22.346 -6.362 1.00 47.91 79 GLN A O 1
ATOM 616 N N . ALA A 1 80 ? -1.233 20.168 -5.838 1.00 51.06 80 ALA A N 1
ATOM 617 C CA . ALA A 1 80 ? -1.999 19.726 -6.998 1.00 51.06 80 ALA A CA 1
ATOM 618 C C . ALA A 1 80 ? -3.262 18.976 -6.570 1.00 51.06 80 ALA A C 1
ATOM 620 O O . ALA A 1 80 ? -3.292 18.301 -5.535 1.00 51.06 80 ALA A O 1
ATOM 621 N N . ARG A 1 81 ? -4.316 19.087 -7.378 1.00 51.88 81 ARG A N 1
ATOM 622 C CA . ARG A 1 81 ? -5.550 18.321 -7.191 1.00 51.88 81 ARG A CA 1
ATOM 623 C C . ARG A 1 81 ? -5.282 16.862 -7.551 1.00 51.88 81 ARG A C 1
ATOM 625 O O . ARG A 1 81 ? -4.920 16.559 -8.685 1.00 51.88 81 ARG A O 1
ATOM 632 N N . ALA A 1 82 ? -5.455 15.960 -6.595 1.00 49.00 82 ALA A N 1
ATOM 633 C CA . ALA A 1 82 ? -5.246 14.532 -6.765 1.00 49.00 82 ALA A CA 1
ATOM 634 C C . ALA A 1 82 ? -6.576 13.782 -6.833 1.00 49.00 82 ALA A C 1
ATOM 636 O O . ALA A 1 82 ? -7.561 14.127 -6.181 1.00 49.00 82 ALA A O 1
ATOM 637 N N . THR A 1 83 ? -6.588 12.713 -7.614 1.00 46.78 83 THR A N 1
ATOM 638 C CA . THR A 1 83 ? -7.598 11.662 -7.526 1.00 46.78 83 THR A CA 1
ATOM 639 C C . THR A 1 83 ? -7.101 10.626 -6.524 1.00 46.78 83 THR A C 1
ATOM 641 O O . THR A 1 83 ? -6.173 9.874 -6.805 1.00 46.78 83 THR A O 1
ATOM 644 N N . LEU A 1 84 ? -7.681 10.634 -5.327 1.00 45.66 84 LEU A N 1
ATOM 645 C CA . LEU A 1 84 ? -7.825 9.430 -4.507 1.00 45.66 84 LEU A CA 1
ATOM 646 C C . LEU A 1 84 ? -9.265 8.934 -4.694 1.00 45.66 84 LEU A C 1
ATOM 648 O O . LEU A 1 84 ? -10.117 9.707 -5.146 1.00 45.66 84 LEU A O 1
ATOM 652 N N . SER A 1 85 ? -9.519 7.658 -4.403 1.00 42.28 85 SER A N 1
ATOM 653 C CA . SER A 1 85 ? -10.873 7.110 -4.325 1.00 42.28 85 SER A CA 1
ATOM 654 C C . SER A 1 85 ? -11.692 7.989 -3.371 1.00 42.28 85 SER A C 1
ATOM 656 O O . SER A 1 85 ? -11.358 8.097 -2.200 1.00 42.28 85 SER A O 1
ATOM 658 N N . HIS A 1 86 ? -12.659 8.708 -3.954 1.00 46.59 86 HIS A N 1
ATOM 659 C CA . HIS A 1 86 ? -13.694 9.582 -3.380 1.00 46.59 86 HIS A CA 1
ATOM 660 C C . HIS A 1 86 ? -13.599 9.923 -1.873 1.00 46.59 86 HIS A C 1
ATOM 662 O O . HIS A 1 86 ? -13.745 9.013 -1.062 1.00 46.59 86 HIS A O 1
ATOM 668 N N . PRO A 1 87 ? -13.546 11.212 -1.456 1.00 47.91 87 PRO A N 1
ATOM 669 C CA . PRO A 1 87 ? -13.715 12.459 -2.225 1.00 47.91 87 PRO A CA 1
ATOM 670 C C . PRO A 1 87 ? -12.407 13.008 -2.844 1.00 47.91 87 PRO A C 1
ATOM 672 O O . PRO A 1 87 ? -11.325 12.518 -2.528 1.00 47.91 87 PRO A O 1
ATOM 675 N N . PRO A 1 88 ? -12.464 14.021 -3.740 1.00 48.03 88 PRO A N 1
ATOM 676 C CA . PRO A 1 88 ? -11.270 14.668 -4.290 1.00 48.03 88 PRO A CA 1
ATOM 677 C C . PRO A 1 88 ? -10.337 15.163 -3.183 1.00 48.03 88 PRO A C 1
ATOM 679 O O . PRO A 1 88 ? -10.750 15.819 -2.229 1.00 48.03 88 PRO A O 1
ATOM 682 N N . THR A 1 89 ? -9.051 14.864 -3.335 1.00 54.47 89 THR A N 1
ATOM 683 C CA . THR A 1 89 ? -8.019 15.218 -2.362 1.00 54.47 89 THR A CA 1
ATOM 684 C C . THR A 1 89 ? -6.952 16.069 -3.014 1.00 54.47 89 THR A C 1
ATOM 686 O O . THR A 1 89 ? -6.899 16.267 -4.227 1.00 54.47 89 THR A O 1
ATOM 689 N N . MET A 1 90 ? -6.073 16.602 -2.187 1.00 51.03 90 MET A N 1
ATOM 690 C CA . MET A 1 90 ? -4.951 17.397 -2.627 1.00 51.03 90 MET A CA 1
ATOM 691 C C . MET A 1 90 ? -3.665 16.647 -2.314 1.00 51.03 90 MET A C 1
ATOM 693 O O . MET A 1 90 ? -3.481 16.172 -1.194 1.00 51.03 90 MET A O 1
ATOM 697 N N . LYS A 1 91 ? -2.757 16.565 -3.285 1.00 55.41 91 LYS A N 1
ATOM 698 C CA . LYS A 1 91 ? -1.400 16.058 -3.065 1.00 55.41 91 LYS A CA 1
ATOM 699 C C . LYS A 1 91 ? -0.403 17.176 -3.293 1.00 55.41 91 LYS A C 1
ATOM 701 O O . LYS A 1 91 ? -0.509 17.944 -4.244 1.00 55.41 91 LYS A O 1
ATOM 706 N N . VAL A 1 92 ? 0.581 17.264 -2.407 1.00 51.00 92 VAL A N 1
ATOM 707 C CA . VAL A 1 92 ? 1.753 18.102 -2.644 1.00 51.00 92 VAL A CA 1
ATOM 708 C C . VAL A 1 92 ? 2.775 17.245 -3.380 1.00 51.00 92 VAL A C 1
ATOM 710 O O . VAL A 1 92 ? 3.263 16.271 -2.815 1.00 51.00 92 VAL A O 1
ATOM 713 N N . GLN A 1 93 ? 3.078 17.578 -4.633 1.00 49.25 93 GLN A N 1
ATOM 714 C CA . GLN A 1 93 ? 4.000 16.812 -5.474 1.00 49.25 93 GLN A CA 1
ATOM 715 C C . GLN A 1 93 ? 4.905 17.753 -6.281 1.00 49.25 93 GLN A C 1
ATOM 717 O O . GLN A 1 93 ? 4.574 18.910 -6.531 1.00 49.25 93 GLN A O 1
ATOM 722 N N . THR A 1 94 ? 6.073 17.269 -6.683 1.00 43.81 94 THR A N 1
ATOM 723 C CA . THR A 1 94 ? 6.888 17.856 -7.756 1.00 43.81 94 THR A CA 1
ATOM 724 C C . THR A 1 94 ? 6.473 17.227 -9.089 1.00 43.81 94 THR A C 1
ATOM 726 O O . THR A 1 94 ? 6.426 15.999 -9.159 1.00 43.81 94 THR A O 1
ATOM 729 N N . PRO A 1 95 ? 6.162 18.001 -10.143 1.00 44.53 95 PRO A N 1
ATOM 730 C CA . PRO A 1 95 ? 5.708 17.434 -11.407 1.00 44.53 95 PRO A CA 1
ATOM 731 C C . PRO A 1 95 ? 6.887 16.728 -12.082 1.00 44.53 95 PRO A C 1
ATOM 733 O O . PRO A 1 95 ? 7.905 17.354 -12.367 1.00 44.53 95 PRO A O 1
ATOM 736 N N . LEU A 1 96 ? 6.760 15.423 -12.313 1.00 50.59 96 LEU A N 1
ATOM 737 C CA . LEU A 1 96 ? 7.756 14.619 -13.013 1.00 50.59 96 LEU A CA 1
ATOM 738 C C . LEU A 1 96 ? 7.053 13.801 -14.100 1.00 50.59 96 LEU A C 1
ATOM 740 O O . LEU A 1 96 ? 5.971 13.258 -13.883 1.00 50.59 96 LEU A O 1
ATOM 744 N N . LEU A 1 97 ? 7.666 13.738 -15.282 1.00 57.47 97 LEU A N 1
ATOM 745 C CA . LEU A 1 97 ? 7.313 12.763 -16.311 1.00 57.47 97 LEU A CA 1
ATOM 746 C C . LEU A 1 97 ? 7.718 11.376 -15.794 1.00 57.47 97 LEU A C 1
ATOM 748 O O . LEU A 1 97 ? 8.876 11.172 -15.433 1.00 57.47 97 LEU A O 1
ATOM 752 N N . HIS A 1 98 ? 6.776 10.435 -15.743 1.00 69.62 98 HIS A N 1
ATOM 753 C CA . HIS A 1 98 ? 7.028 9.093 -15.216 1.00 69.62 98 HIS A CA 1
ATOM 754 C C . HIS A 1 98 ? 7.575 8.200 -16.340 1.00 69.62 98 HIS A C 1
ATOM 756 O O . HIS A 1 98 ? 6.863 7.915 -17.302 1.00 69.62 98 HIS A O 1
ATOM 762 N N . LYS A 1 99 ? 8.847 7.795 -16.242 1.00 86.75 99 LYS A N 1
ATOM 763 C CA . LYS A 1 99 ? 9.508 6.867 -17.184 1.00 86.75 99 LYS A CA 1
ATOM 764 C C . LYS A 1 99 ? 9.418 5.400 -16.764 1.00 86.75 99 LYS A C 1
ATOM 766 O O . LYS A 1 99 ? 9.543 4.521 -17.605 1.00 86.75 99 LYS A O 1
ATOM 771 N N . GLY A 1 100 ? 9.143 5.162 -15.489 1.00 90.44 100 GLY A N 1
ATOM 772 C CA . GLY A 1 100 ? 8.946 3.850 -14.899 1.00 90.44 100 GLY A CA 1
ATOM 773 C C . GLY A 1 100 ? 8.532 3.993 -13.438 1.00 90.44 100 GLY A C 1
ATOM 774 O O . GLY A 1 100 ? 8.566 5.094 -12.877 1.00 90.44 100 GLY A O 1
ATOM 775 N N . TRP A 1 101 ? 8.135 2.882 -12.837 1.00 92.81 101 TRP A N 1
ATOM 776 C CA . TRP A 1 101 ? 7.764 2.771 -11.431 1.00 92.81 101 TRP A CA 1
ATOM 777 C C . TRP A 1 101 ? 8.683 1.776 -10.739 1.00 92.81 101 TRP A C 1
ATOM 779 O O . TRP A 1 101 ? 9.073 0.781 -11.333 1.00 92.81 101 TRP A O 1
ATOM 789 N N . THR A 1 102 ? 9.014 2.023 -9.478 1.00 93.44 102 THR A N 1
ATOM 790 C CA . THR A 1 102 ? 9.721 1.052 -8.642 1.00 93.44 102 THR A CA 1
ATOM 791 C C . THR A 1 102 ? 9.054 0.997 -7.280 1.00 93.44 102 THR A C 1
ATOM 793 O O . THR A 1 102 ? 8.771 2.042 -6.684 1.00 93.44 102 THR A O 1
ATOM 796 N N . ALA A 1 103 ? 8.740 -0.208 -6.814 1.00 92.75 103 ALA A N 1
ATOM 797 C CA . ALA A 1 103 ? 8.166 -0.435 -5.497 1.00 92.75 103 ALA A CA 1
ATOM 798 C C . ALA A 1 103 ? 8.497 -1.842 -5.001 1.00 92.75 103 ALA A C 1
ATOM 800 O O . ALA A 1 103 ? 8.577 -2.790 -5.781 1.00 92.75 103 ALA A O 1
ATOM 801 N N . GLY A 1 104 ? 8.623 -1.982 -3.687 1.00 90.94 104 GLY A N 1
ATOM 802 C CA . GLY A 1 104 ? 8.796 -3.280 -3.056 1.00 90.94 104 GLY A CA 1
ATOM 803 C C . GLY A 1 104 ? 7.979 -3.422 -1.789 1.00 90.94 104 GLY A C 1
ATOM 804 O O . GLY A 1 104 ? 7.433 -2.432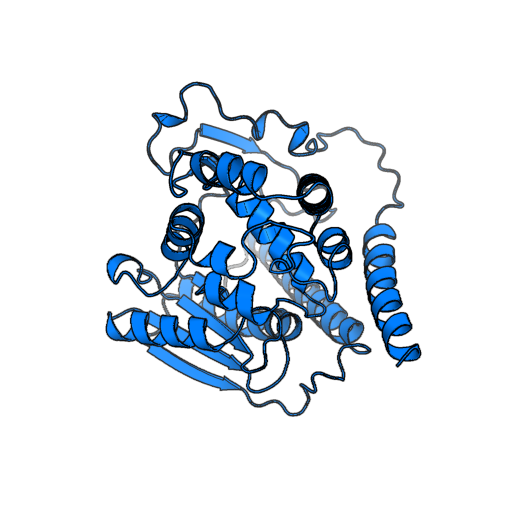 -1.298 1.00 90.94 104 GLY A O 1
ATOM 805 N N . GLY A 1 105 ? 7.848 -4.658 -1.305 1.00 90.94 105 GLY A N 1
ATOM 806 C CA . GLY A 1 105 ? 6.964 -4.957 -0.177 1.00 90.94 105 GLY A CA 1
ATOM 807 C C . GLY A 1 105 ? 5.520 -4.538 -0.474 1.00 90.94 105 GLY A C 1
ATOM 808 O O . GLY A 1 105 ? 4.891 -3.883 0.351 1.00 90.94 105 GLY A O 1
ATOM 809 N N . ILE A 1 106 ? 5.029 -4.803 -1.693 1.00 94.06 106 ILE A N 1
ATOM 810 C CA . ILE A 1 106 ? 3.784 -4.213 -2.207 1.00 94.06 106 ILE A CA 1
ATOM 811 C C . ILE A 1 106 ? 2.582 -4.809 -1.458 1.00 94.06 106 ILE A C 1
ATOM 813 O O . ILE A 1 106 ? 2.335 -6.012 -1.585 1.00 94.06 106 ILE A O 1
ATOM 817 N N . PRO A 1 107 ? 1.791 -3.999 -0.725 1.00 93.06 107 PRO A N 1
ATOM 818 C CA . PRO A 1 107 ? 0.637 -4.483 0.020 1.00 93.06 107 PRO A CA 1
ATOM 819 C C . PRO A 1 107 ? -0.562 -4.716 -0.908 1.00 93.06 107 PRO A C 1
ATOM 821 O O . PRO A 1 107 ? -1.536 -3.971 -0.904 1.00 93.06 107 PRO A O 1
ATOM 824 N N . ALA A 1 108 ? -0.466 -5.746 -1.747 1.00 94.94 108 ALA A N 1
ATOM 825 C CA . ALA A 1 108 ? -1.396 -5.998 -2.846 1.00 94.94 108 ALA A CA 1
ATOM 826 C C . ALA A 1 108 ? -2.805 -6.431 -2.412 1.00 94.94 108 ALA A C 1
ATOM 828 O O . ALA A 1 108 ? -3.738 -6.342 -3.205 1.00 94.94 108 ALA A O 1
ATOM 829 N N . ASN A 1 109 ? -2.973 -6.912 -1.180 1.00 95.62 109 ASN A N 1
ATOM 830 C CA . ASN A 1 109 ? -4.268 -7.296 -0.632 1.00 95.62 109 ASN A CA 1
ATOM 831 C C . ASN A 1 109 ? -4.303 -6.945 0.858 1.00 95.62 109 ASN A C 1
ATOM 833 O O . ASN A 1 109 ? -3.673 -7.620 1.673 1.00 95.62 109 ASN A O 1
ATOM 837 N N . LEU A 1 110 ? -5.028 -5.879 1.208 1.00 93.56 110 LEU A N 1
ATOM 838 C CA . LEU A 1 110 ? -5.101 -5.418 2.594 1.00 93.56 110 LEU A CA 1
ATOM 839 C C . LEU A 1 110 ? -5.800 -6.424 3.510 1.00 93.56 110 LEU A C 1
ATOM 841 O O . LEU A 1 110 ? -5.349 -6.588 4.636 1.00 93.56 110 LEU A O 1
ATOM 845 N N . THR A 1 111 ? -6.835 -7.131 3.042 1.00 95.25 111 THR A N 1
ATOM 846 C CA . THR A 1 111 ? -7.496 -8.194 3.825 1.00 95.25 111 THR A CA 1
ATOM 847 C C . THR A 1 111 ? -6.483 -9.244 4.261 1.00 95.25 111 THR A C 1
ATOM 849 O O . THR A 1 111 ? -6.383 -9.548 5.444 1.00 95.25 111 THR A O 1
ATOM 852 N N . TYR A 1 112 ? -5.667 -9.719 3.315 1.00 95.00 112 TYR A N 1
ATOM 853 C CA . TYR A 1 112 ? -4.612 -10.689 3.596 1.00 95.00 112 TYR A CA 1
ATOM 854 C C . TYR A 1 112 ? -3.618 -10.144 4.625 1.00 95.00 112 TYR A C 1
ATOM 856 O O . TYR A 1 112 ? -3.188 -10.874 5.508 1.00 95.00 112 TYR A O 1
ATOM 864 N N . ILE A 1 113 ? -3.252 -8.862 4.536 1.00 93.75 113 ILE A N 1
ATOM 865 C CA . ILE A 1 113 ? -2.327 -8.239 5.492 1.00 93.75 113 ILE A CA 1
ATOM 866 C C . ILE A 1 113 ? -2.934 -8.185 6.890 1.00 93.75 113 ILE A C 1
ATOM 868 O O . ILE A 1 113 ? -2.270 -8.625 7.823 1.00 93.75 113 ILE A O 1
ATOM 872 N N . PHE A 1 114 ? -4.175 -7.703 7.029 1.00 95.81 114 PHE A N 1
ATOM 873 C CA . PHE A 1 114 ? -4.885 -7.685 8.311 1.00 95.81 114 PHE A CA 1
ATOM 874 C C . PHE A 1 114 ? -4.985 -9.083 8.925 1.00 95.81 114 PHE A C 1
ATOM 876 O O . PHE A 1 114 ? -4.960 -9.208 10.132 1.00 95.81 114 PHE A O 1
ATOM 883 N N . GLU A 1 115 ? -5.089 -10.150 8.135 1.00 95.88 115 GLU A N 1
ATOM 884 C CA . GLU A 1 115 ? -5.080 -11.513 8.681 1.00 95.88 115 GLU A CA 1
ATOM 885 C C . GLU A 1 115 ? -3.670 -12.027 8.999 1.00 95.88 115 GLU A C 1
ATOM 887 O O . GLU A 1 115 ? -3.488 -12.794 9.943 1.00 95.88 115 GLU A O 1
ATOM 892 N N . PHE A 1 116 ? -2.676 -11.637 8.200 1.00 95.38 116 PHE A N 1
ATOM 893 C CA . PHE A 1 116 ? -1.307 -12.137 8.287 1.00 95.38 116 PHE A CA 1
ATOM 894 C C . PHE A 1 116 ? -0.549 -11.590 9.499 1.00 95.38 116 PHE A C 1
ATOM 896 O O . PHE A 1 116 ? 0.222 -12.330 10.112 1.00 95.38 116 PHE A O 1
ATOM 903 N N . ILE A 1 117 ? -0.751 -10.313 9.840 1.00 92.88 117 ILE A N 1
ATOM 904 C CA . ILE A 1 117 ? -0.012 -9.652 10.925 1.00 92.88 117 ILE A CA 1
ATOM 905 C C . ILE A 1 117 ? -0.766 -9.630 12.262 1.00 92.88 117 ILE A C 1
ATOM 907 O O . ILE A 1 117 ? -0.151 -9.277 13.272 1.00 92.88 117 ILE A O 1
ATOM 911 N N . ASP A 1 118 ? -2.035 -10.042 12.297 1.00 96.81 118 ASP A N 1
ATOM 912 C CA . ASP A 1 118 ? -2.861 -10.056 13.510 1.00 96.81 118 ASP A CA 1
ATOM 913 C C . ASP A 1 118 ? -2.268 -10.975 14.582 1.00 96.81 118 ASP A C 1
ATOM 915 O O . ASP A 1 118 ? -1.794 -12.082 14.318 1.00 96.81 118 ASP A O 1
ATOM 919 N N . GLY A 1 119 ? -2.240 -10.496 15.825 1.00 92.88 119 GLY A N 1
ATOM 920 C CA . GLY A 1 119 ? -1.601 -11.198 16.942 1.00 92.88 119 GLY A CA 1
ATOM 921 C C . GLY A 1 119 ? -0.066 -11.272 16.890 1.00 92.88 119 GLY A C 1
ATOM 922 O O . GLY A 1 119 ? 0.539 -11.820 17.816 1.00 92.88 119 GLY A O 1
ATOM 923 N N . SER A 1 120 ? 0.592 -10.720 15.867 1.00 86.88 120 SER A N 1
ATOM 924 C CA . SER A 1 120 ? 2.055 -10.709 15.748 1.00 86.88 120 SER A CA 1
ATOM 925 C C . SER A 1 120 ? 2.697 -9.517 16.475 1.00 86.88 120 SER A C 1
ATOM 927 O O . SER A 1 120 ? 2.032 -8.639 17.019 1.00 86.88 120 SER A O 1
ATOM 929 N N . LEU A 1 121 ? 4.032 -9.431 16.463 1.00 80.94 121 LEU A N 1
ATOM 930 C CA . LEU A 1 121 ? 4.741 -8.238 16.948 1.00 80.94 121 LEU A CA 1
ATOM 931 C C . LEU A 1 121 ? 4.349 -6.966 16.164 1.00 80.94 121 LEU A C 1
ATOM 933 O O . LEU A 1 121 ? 4.492 -5.862 16.688 1.00 80.94 121 LEU A O 1
ATOM 937 N N . LEU A 1 122 ? 3.869 -7.117 14.926 1.00 81.88 122 LEU A N 1
ATOM 938 C CA . LEU A 1 122 ? 3.617 -6.031 13.982 1.00 81.88 122 LEU A CA 1
ATOM 939 C C . LEU A 1 122 ? 2.141 -5.617 13.887 1.00 81.88 122 LEU A C 1
ATOM 941 O O . LEU A 1 122 ? 1.827 -4.742 13.080 1.00 81.88 122 LEU A O 1
ATOM 945 N N . SER A 1 123 ? 1.247 -6.151 14.733 1.00 89.25 123 SER A N 1
ATOM 946 C CA . SER A 1 123 ? -0.191 -5.819 14.699 1.00 89.25 123 SER A CA 1
ATOM 947 C C . SER A 1 123 ? -0.489 -4.318 14.837 1.00 89.25 123 SER A C 1
ATOM 949 O O . SER A 1 123 ? -1.544 -3.850 14.426 1.00 89.25 123 SER A O 1
ATOM 951 N N . GLY A 1 124 ? 0.435 -3.504 15.366 1.00 86.88 124 GLY A N 1
ATOM 952 C CA . GLY A 1 124 ? 0.286 -2.041 15.376 1.00 86.88 124 GLY A CA 1
ATOM 953 C C . GLY A 1 124 ? 0.086 -1.415 13.996 1.00 86.88 124 GLY A C 1
ATOM 954 O O . GLY A 1 124 ? -0.581 -0.384 13.886 1.00 86.88 124 GLY A O 1
ATOM 955 N N . VAL A 1 125 ? 0.568 -2.057 12.929 1.00 88.94 125 VAL A N 1
ATOM 956 C CA . VAL A 1 125 ? 0.332 -1.597 11.553 1.00 88.94 125 VAL A CA 1
ATOM 957 C C . VAL A 1 125 ? -1.150 -1.682 11.169 1.00 88.94 125 VAL A C 1
ATOM 959 O O . VAL A 1 125 ? -1.614 -0.841 10.404 1.00 88.94 125 VAL A O 1
ATOM 962 N N . GLU A 1 126 ? -1.927 -2.597 11.751 1.00 94.38 126 GLU A N 1
ATOM 963 C CA . GLU A 1 126 ? -3.376 -2.705 11.519 1.00 94.38 126 GLU A CA 1
ATOM 964 C C . GLU A 1 126 ? -4.114 -1.462 12.002 1.00 94.38 126 GLU A C 1
ATOM 966 O O . GLU A 1 126 ? -4.977 -0.931 11.305 1.00 94.38 126 GLU A O 1
ATOM 971 N N . ILE A 1 127 ? -3.740 -0.955 13.180 1.00 94.75 127 ILE A N 1
ATOM 972 C CA . ILE A 1 127 ? -4.334 0.252 13.759 1.00 94.75 127 ILE A CA 1
ATOM 973 C C . ILE A 1 127 ? -4.004 1.470 12.895 1.00 94.75 127 ILE A C 1
ATOM 975 O O . ILE A 1 127 ? -4.879 2.299 12.639 1.00 94.75 127 ILE A O 1
ATOM 979 N N . VAL A 1 128 ? -2.765 1.565 12.404 1.00 91.50 128 VAL A N 1
ATOM 980 C CA . VAL A 1 128 ? -2.340 2.641 11.494 1.00 91.50 128 VAL A CA 1
ATOM 981 C C . VAL A 1 128 ? -3.089 2.555 10.164 1.00 91.50 128 VAL A C 1
ATOM 983 O O . VAL A 1 128 ? -3.596 3.570 9.681 1.00 91.50 128 VAL A O 1
ATOM 986 N N . ALA A 1 129 ? -3.205 1.358 9.586 1.00 93.25 129 ALA A N 1
ATOM 987 C CA . ALA A 1 129 ? -3.943 1.126 8.349 1.00 93.25 129 ALA A CA 1
ATOM 988 C C . ALA A 1 129 ? -5.424 1.492 8.514 1.00 93.25 129 ALA A C 1
ATOM 990 O O . ALA A 1 129 ? -5.969 2.237 7.698 1.00 93.25 129 ALA A O 1
ATOM 991 N N . LEU A 1 130 ? -6.053 1.058 9.609 1.00 95.00 130 LEU A N 1
ATOM 992 C CA . LEU A 1 130 ? -7.440 1.376 9.938 1.00 95.00 130 LEU A CA 1
ATOM 993 C C . LEU A 1 130 ? -7.650 2.887 10.111 1.00 95.00 130 LEU A C 1
ATOM 995 O O . LEU A 1 130 ? -8.544 3.465 9.491 1.00 95.00 130 LEU A O 1
ATOM 999 N N . ALA A 1 131 ? -6.788 3.556 10.882 1.00 94.38 131 ALA A N 1
ATOM 1000 C CA . ALA A 1 131 ? -6.835 5.006 11.062 1.00 94.38 131 ALA A CA 1
ATOM 1001 C C . ALA A 1 131 ? -6.646 5.766 9.735 1.00 94.38 131 ALA A C 1
ATOM 1003 O O . ALA A 1 131 ? -7.282 6.802 9.525 1.00 94.38 131 ALA A O 1
ATOM 1004 N N . GLY A 1 132 ? -5.801 5.249 8.836 1.00 91.44 132 GLY A N 1
ATOM 1005 C CA . GLY A 1 132 ? -5.587 5.767 7.4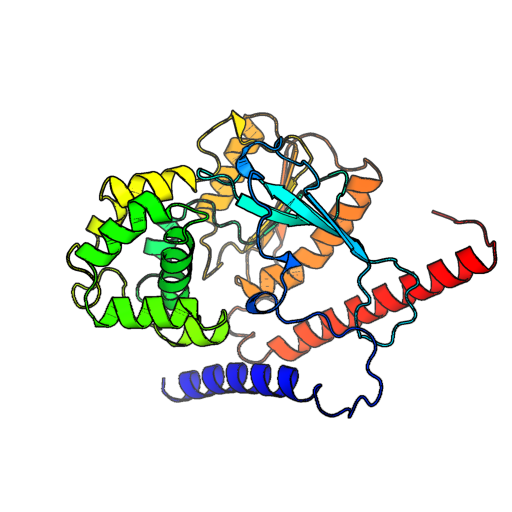85 1.00 91.44 132 GLY A CA 1
ATOM 1006 C C . GLY A 1 132 ? -6.821 5.628 6.590 1.00 91.44 132 GLY A C 1
ATOM 1007 O O . GLY A 1 132 ? -7.246 6.607 5.975 1.00 91.44 132 GLY A O 1
ATOM 1008 N N . LEU A 1 133 ? -7.438 4.444 6.564 1.00 93.81 133 LEU A N 1
ATOM 1009 C CA . LEU A 1 133 ? -8.664 4.176 5.804 1.00 93.81 133 LEU A CA 1
ATOM 1010 C C . LEU A 1 133 ? -9.837 5.044 6.287 1.00 93.81 133 LEU A C 1
ATOM 1012 O O . LEU A 1 133 ? -10.640 5.504 5.476 1.00 93.81 133 LEU A O 1
ATOM 1016 N N . MET A 1 134 ? -9.901 5.336 7.589 1.00 94.31 134 MET A N 1
ATOM 1017 C CA . MET A 1 134 ? -10.917 6.203 8.200 1.00 94.31 134 MET A CA 1
ATOM 1018 C C . MET A 1 134 ? -10.696 7.705 7.962 1.00 94.31 134 MET A C 1
ATOM 1020 O O . MET A 1 134 ? -11.513 8.520 8.407 1.00 94.31 134 MET A O 1
ATOM 1024 N N . LYS A 1 135 ? -9.612 8.125 7.296 1.00 89.81 135 LYS A N 1
ATOM 1025 C CA . LYS A 1 135 ? -9.393 9.551 7.023 1.00 89.81 135 LYS A CA 1
ATOM 1026 C C . LYS A 1 135 ? -10.459 10.102 6.068 1.00 89.81 135 LYS A C 1
ATOM 1028 O O . LYS A 1 135 ? -10.843 9.413 5.125 1.00 89.81 135 LYS A O 1
ATOM 1033 N N . PRO A 1 136 ? -10.879 11.376 6.225 1.00 85.62 136 PRO A N 1
ATOM 1034 C CA . PRO A 1 136 ? -11.818 12.019 5.298 1.00 85.62 136 PRO A CA 1
ATOM 1035 C C . PRO A 1 136 ? -11.346 12.032 3.838 1.00 85.62 136 PRO A C 1
ATOM 1037 O O . PRO A 1 136 ? -12.160 12.087 2.929 1.00 85.62 136 PRO A O 1
ATOM 1040 N N . SER A 1 137 ? -10.029 11.987 3.621 1.00 80.31 137 SER A N 1
ATOM 1041 C CA . SER A 1 137 ? -9.374 11.922 2.310 1.00 80.31 137 SER A CA 1
ATOM 1042 C C . SER A 1 137 ? -9.306 10.511 1.706 1.00 80.31 137 SER A C 1
ATOM 1044 O O . SER A 1 137 ? -8.658 10.317 0.682 1.00 80.31 137 SER A O 1
ATOM 1046 N N . ALA A 1 138 ? -9.866 9.523 2.395 1.00 88.00 138 ALA A N 1
ATOM 1047 C CA . ALA A 1 138 ? -9.966 8.134 1.976 1.00 88.00 138 ALA A CA 1
ATOM 1048 C C . ALA A 1 138 ? -11.431 7.704 2.169 1.00 88.00 138 ALA A C 1
ATOM 1050 O O . ALA A 1 138 ? -12.340 8.412 1.751 1.00 88.00 138 ALA A O 1
ATOM 1051 N N . TYR A 1 139 ? -11.687 6.613 2.885 1.00 92.94 139 TYR A N 1
ATOM 1052 C CA . TYR A 1 139 ? -13.028 6.058 3.071 1.00 92.94 139 TYR A CA 1
ATOM 1053 C C . TYR A 1 139 ? -13.726 6.592 4.332 1.00 92.94 139 TYR A C 1
ATOM 1055 O O . TYR A 1 139 ? -14.694 6.007 4.809 1.00 92.94 139 TYR A O 1
ATOM 1063 N N . GLY A 1 140 ? -13.265 7.708 4.908 1.00 93.12 140 GLY A N 1
ATOM 1064 C CA . GLY A 1 140 ? -13.768 8.224 6.185 1.00 93.12 140 GLY A CA 1
ATOM 1065 C C . GLY A 1 140 ? -15.266 8.544 6.209 1.00 93.12 140 GLY A C 1
ATOM 1066 O O . GLY A 1 140 ? -15.884 8.429 7.263 1.00 93.12 140 GLY A O 1
ATOM 1067 N N . ALA A 1 141 ? -15.870 8.889 5.067 1.00 91.88 141 ALA A N 1
ATOM 1068 C CA . ALA A 1 141 ? -17.311 9.138 4.979 1.00 91.88 141 ALA A CA 1
ATOM 1069 C C . ALA A 1 141 ? -18.156 7.892 5.310 1.00 91.88 141 ALA A C 1
ATOM 1071 O O . ALA A 1 141 ? -19.226 8.021 5.901 1.00 91.88 141 ALA A O 1
ATOM 1072 N N . THR A 1 142 ? -17.670 6.696 4.962 1.00 93.88 142 THR A N 1
ATOM 1073 C CA . THR A 1 142 ? -18.362 5.417 5.185 1.00 93.88 142 THR A CA 1
ATOM 1074 C C . THR A 1 142 ? -17.775 4.649 6.366 1.00 93.88 142 THR A C 1
ATOM 1076 O O . THR A 1 142 ? -18.515 4.178 7.228 1.00 93.88 142 THR A O 1
ATOM 1079 N N . LEU A 1 143 ? -16.446 4.560 6.455 1.00 96.19 143 LEU A N 1
ATOM 1080 C CA . LEU A 1 143 ? -15.768 3.773 7.481 1.00 96.19 143 LEU A CA 1
ATOM 1081 C C . LEU A 1 143 ? -15.797 4.425 8.856 1.00 96.19 143 LEU A C 1
ATOM 1083 O O . LEU A 1 143 ? -15.866 3.704 9.845 1.00 96.19 143 LEU A O 1
ATOM 1087 N N . LYS A 1 144 ? -15.747 5.759 8.966 1.00 96.00 144 LYS A N 1
ATOM 1088 C CA . LYS A 1 144 ? -15.662 6.383 10.292 1.00 96.00 144 LYS A CA 1
ATOM 1089 C C . LYS A 1 144 ? -16.904 6.088 11.153 1.00 96.00 144 LYS A C 1
ATOM 1091 O O . LYS A 1 144 ? -16.712 5.587 12.258 1.00 96.00 144 LYS A O 1
ATOM 1096 N N . PRO A 1 145 ? -18.150 6.310 10.681 1.00 97.44 145 PRO A N 1
ATOM 1097 C CA . PRO A 1 145 ? -19.342 5.986 11.469 1.00 97.44 145 PRO A CA 1
ATOM 1098 C C . PRO A 1 145 ? -19.453 4.491 11.794 1.00 97.44 145 PRO A C 1
ATOM 1100 O O . PRO A 1 145 ? -19.845 4.129 12.900 1.00 97.44 145 PRO A O 1
ATOM 1103 N N . PHE A 1 146 ? -19.081 3.628 10.844 1.00 97.56 146 PHE A N 1
ATOM 1104 C CA . PHE A 1 146 ? -19.089 2.179 11.032 1.00 97.56 146 PHE A CA 1
ATOM 1105 C C . PHE A 1 146 ? -18.113 1.740 12.130 1.00 97.56 146 PHE A C 1
ATOM 1107 O O . PHE A 1 146 ? -18.521 1.073 13.080 1.00 97.56 146 PHE A O 1
ATOM 1114 N N . ILE A 1 147 ? -16.848 2.162 12.041 1.00 97.81 147 ILE A N 1
ATOM 1115 C CA . ILE A 1 147 ? -15.820 1.803 13.020 1.00 97.81 147 ILE A CA 1
ATOM 1116 C C . ILE A 1 147 ? -16.124 2.420 14.386 1.00 97.81 147 ILE A C 1
ATOM 1118 O O . ILE A 1 147 ? -16.011 1.718 15.389 1.00 97.81 147 ILE A O 1
ATOM 1122 N N . ASP A 1 148 ? -16.570 3.679 14.455 1.00 97.31 148 ASP A N 1
ATOM 1123 C CA . ASP A 1 148 ? -16.976 4.309 15.720 1.00 97.31 148 ASP A CA 1
ATOM 1124 C C . ASP A 1 148 ? -18.089 3.503 16.419 1.00 97.31 148 ASP A C 1
ATOM 1126 O O . ASP A 1 148 ? -18.068 3.378 17.643 1.00 97.31 148 ASP A O 1
ATOM 1130 N N . GLY A 1 149 ? -19.032 2.938 15.651 1.00 97.88 149 GLY A N 1
ATOM 1131 C CA . GLY A 1 149 ? -20.165 2.164 16.166 1.00 97.88 149 GLY A CA 1
ATOM 1132 C C . GLY A 1 149 ? -19.814 0.769 16.691 1.00 97.88 149 GLY A C 1
ATOM 1133 O O . GLY A 1 149 ? -20.541 0.245 17.534 1.00 97.88 149 GLY A O 1
ATOM 1134 N N . ILE A 1 150 ? -18.712 0.172 16.226 1.00 97.94 150 ILE A N 1
ATOM 1135 C CA . ILE A 1 150 ? -18.256 -1.155 16.681 1.00 97.94 150 ILE A CA 1
ATOM 1136 C C . ILE A 1 150 ? -17.079 -1.086 17.658 1.00 97.94 150 ILE A C 1
ATOM 1138 O O . ILE A 1 150 ? -16.795 -2.074 18.332 1.00 97.94 150 ILE A O 1
ATOM 1142 N N . SER A 1 151 ? -16.378 0.049 17.733 1.00 98.25 151 SER A N 1
ATOM 1143 C CA . SER A 1 151 ? -15.171 0.213 18.550 1.00 98.25 151 SER A CA 1
ATOM 1144 C C . SER A 1 151 ? -15.479 0.268 20.042 1.00 98.25 151 SER A C 1
ATOM 1146 O O . SER A 1 151 ? -16.363 0.998 20.489 1.00 98.25 151 SER A O 1
ATOM 1148 N N . THR A 1 152 ? -14.658 -0.403 20.847 1.00 98.56 152 THR A N 1
ATOM 1149 C CA . THR A 1 152 ? -14.611 -0.175 22.295 1.00 98.56 152 THR A CA 1
ATOM 1150 C C . THR A 1 152 ? -13.803 1.092 22.618 1.00 98.56 152 THR A C 1
ATOM 1152 O O . THR A 1 152 ? -13.030 1.577 21.780 1.00 98.56 152 THR A O 1
ATOM 1155 N N . PRO A 1 153 ? -13.878 1.619 23.858 1.00 98.31 153 PRO A N 1
ATOM 1156 C CA . PRO A 1 153 ? -13.005 2.714 24.289 1.00 98.31 153 PRO A CA 1
ATOM 1157 C C . PRO A 1 153 ? -11.507 2.409 24.123 1.00 98.31 153 PRO A C 1
ATOM 1159 O O . PRO A 1 153 ? -10.712 3.323 23.899 1.00 98.31 153 PRO A O 1
ATOM 1162 N N . ALA A 1 154 ? -11.113 1.131 24.202 1.00 97.69 154 ALA A N 1
ATOM 1163 C CA . ALA A 1 154 ? -9.728 0.716 24.008 1.00 97.69 154 ALA A CA 1
ATOM 1164 C C . ALA A 1 154 ? -9.271 0.936 22.558 1.00 97.69 154 ALA A C 1
ATOM 1166 O O . ALA A 1 154 ? -8.210 1.525 22.343 1.00 97.69 154 ALA A O 1
ATOM 1167 N N . LEU A 1 155 ? -10.083 0.542 21.570 1.00 97.75 155 LEU A N 1
ATOM 1168 C CA . LEU A 1 155 ? -9.772 0.792 20.161 1.00 97.75 155 LEU A CA 1
ATOM 1169 C C . LEU A 1 155 ? -9.827 2.279 19.822 1.00 97.75 155 LEU A C 1
ATOM 1171 O O . LEU A 1 155 ? -8.933 2.779 19.145 1.00 97.75 155 LEU A O 1
ATOM 1175 N N . GLN A 1 156 ? -10.803 3.022 20.350 1.00 97.50 156 GLN A N 1
ATOM 1176 C CA . GLN A 1 156 ? -10.850 4.468 20.122 1.00 97.50 156 GLN A CA 1
ATOM 1177 C C . GLN A 1 156 ? -9.588 5.178 20.626 1.00 97.50 156 GLN A C 1
ATOM 1179 O O . GLN A 1 156 ? -9.075 6.069 19.949 1.00 97.50 156 GLN A O 1
ATOM 1184 N N . LYS A 1 157 ? -9.039 4.758 21.772 1.00 96.50 157 LYS A N 1
ATOM 1185 C CA . LYS A 1 157 ? -7.775 5.297 22.289 1.00 96.50 157 LYS A CA 1
ATOM 1186 C C . LYS A 1 157 ? -6.598 5.002 21.354 1.00 96.50 157 LYS A C 1
ATOM 1188 O O . LYS A 1 157 ? -5.777 5.887 21.126 1.00 96.50 157 LYS A O 1
ATOM 1193 N N . LEU A 1 158 ? -6.525 3.792 20.803 1.00 96.00 158 LEU A N 1
ATOM 1194 C CA . LEU A 1 158 ? -5.487 3.397 19.844 1.00 96.00 158 LEU A CA 1
ATOM 1195 C C . LEU A 1 158 ? -5.596 4.182 18.531 1.00 96.00 158 LEU A C 1
ATOM 1197 O O . LEU A 1 158 ? -4.600 4.713 18.049 1.00 96.00 158 LEU A O 1
ATOM 1201 N N . LEU A 1 159 ? -6.809 4.344 17.999 1.00 95.69 159 LEU A N 1
ATOM 1202 C CA . LEU A 1 159 ? -7.058 5.151 16.803 1.00 95.69 159 LEU A CA 1
ATOM 1203 C C . LEU A 1 159 ? -6.706 6.626 17.036 1.00 95.69 159 LEU A C 1
ATOM 1205 O O . LEU A 1 159 ? -6.109 7.266 16.175 1.00 95.69 159 LEU A O 1
ATOM 1209 N N . GLN A 1 160 ? -7.041 7.192 18.197 1.00 93.94 160 GLN A N 1
ATOM 1210 C CA . GLN A 1 160 ? -6.632 8.555 18.554 1.00 93.94 160 GLN A CA 1
ATOM 1211 C C . GLN A 1 160 ? -5.109 8.682 18.647 1.00 93.94 160 GLN A C 1
ATOM 1213 O O . GLN A 1 160 ? -4.549 9.649 18.133 1.00 93.94 160 GLN A O 1
ATOM 1218 N N . PHE A 1 161 ? -4.437 7.696 19.242 1.00 91.88 161 PHE A N 1
ATOM 1219 C CA . PHE A 1 161 ? -2.981 7.659 19.317 1.00 91.88 161 PHE A CA 1
ATOM 1220 C C . PHE A 1 161 ? -2.352 7.667 17.914 1.00 91.88 161 PHE A C 1
ATOM 1222 O O . PHE A 1 161 ? -1.606 8.601 17.612 1.00 91.88 161 PHE A O 1
ATOM 1229 N N . ALA A 1 162 ? -2.797 6.777 17.020 1.00 90.38 162 ALA A N 1
ATOM 1230 C CA . ALA A 1 162 ? -2.363 6.708 15.618 1.00 90.38 162 ALA A CA 1
ATOM 1231 C C . ALA A 1 162 ? -2.618 7.990 14.808 1.00 90.38 162 ALA A C 1
ATOM 1233 O O . ALA A 1 162 ? -1.952 8.270 13.815 1.00 90.38 162 ALA A O 1
ATOM 1234 N N . ASN A 1 163 ? -3.574 8.820 15.228 1.00 87.44 163 ASN A N 1
ATOM 1235 C CA . ASN A 1 163 ? -3.833 10.112 14.595 1.00 87.44 163 ASN A CA 1
ATOM 1236 C C . ASN A 1 163 ? -2.873 11.228 15.042 1.00 87.44 163 ASN A C 1
ATOM 1238 O O . ASN A 1 163 ? -2.854 12.287 14.413 1.00 87.44 163 ASN A O 1
ATOM 1242 N N . THR A 1 164 ? -2.123 11.020 16.126 1.00 86.62 164 THR A N 1
ATOM 1243 C CA . THR A 1 164 ? -1.253 12.037 16.748 1.00 86.62 164 THR A CA 1
ATOM 1244 C C . THR A 1 164 ? 0.223 11.676 16.728 1.00 86.62 164 THR A C 1
ATOM 1246 O O . THR A 1 164 ? 1.061 12.548 16.957 1.00 86.62 164 THR A O 1
ATOM 1249 N N . GLN A 1 165 ? 0.542 10.410 16.481 1.00 82.81 165 GLN A N 1
ATOM 1250 C CA . GLN A 1 165 ? 1.902 9.911 16.458 1.00 82.81 165 GLN A CA 1
ATOM 1251 C C . GLN A 1 165 ? 2.365 9.604 15.034 1.00 82.81 165 GLN A C 1
ATOM 1253 O O . GLN A 1 165 ? 1.624 9.707 14.058 1.00 82.81 165 GLN A O 1
ATOM 1258 N N . CYS A 1 166 ? 3.652 9.291 14.934 1.00 77.88 166 CYS A N 1
ATOM 1259 C CA . CYS A 1 166 ? 4.265 8.762 13.728 1.00 77.88 166 CYS A CA 1
ATOM 1260 C C . CYS A 1 166 ? 4.434 7.239 13.859 1.00 77.88 166 CYS A C 1
ATOM 1262 O O . CYS A 1 166 ? 4.260 6.662 14.928 1.00 77.88 166 CYS A O 1
ATOM 1264 N N . PHE A 1 167 ? 4.897 6.615 12.779 1.00 73.94 167 PHE A N 1
ATOM 1265 C CA . PHE A 1 167 ? 4.983 5.163 12.612 1.00 73.94 167 PHE A CA 1
ATOM 1266 C C . PHE A 1 167 ? 5.558 4.363 13.802 1.00 73.94 167 PHE A C 1
ATOM 1268 O O . PHE A 1 167 ? 4.987 3.351 14.193 1.00 73.94 167 PHE A O 1
ATOM 1275 N N . VAL A 1 168 ? 6.686 4.791 14.391 1.00 74.81 168 VAL A N 1
ATOM 1276 C CA . VAL A 1 168 ? 7.386 3.994 15.422 1.00 74.81 168 VAL A CA 1
ATOM 1277 C C . VAL A 1 168 ? 6.586 3.877 16.730 1.00 74.81 168 VAL A C 1
ATOM 1279 O O . VAL A 1 168 ? 6.398 2.751 17.190 1.00 74.81 168 VAL A O 1
ATOM 1282 N N . PRO A 1 169 ? 6.101 4.975 17.346 1.00 71.38 169 PRO A N 1
ATOM 1283 C CA . PRO A 1 169 ? 5.198 4.870 18.489 1.00 71.38 169 PRO A CA 1
ATOM 1284 C C . PRO A 1 169 ? 3.961 4.003 18.225 1.00 71.38 169 PRO A C 1
ATOM 1286 O O . PRO A 1 169 ? 3.589 3.223 19.099 1.00 71.38 169 PRO A O 1
ATOM 1289 N N . ASP A 1 170 ? 3.348 4.110 17.043 1.00 73.38 170 ASP A N 1
ATOM 1290 C CA . ASP A 1 170 ? 2.121 3.370 16.717 1.00 73.38 170 ASP A CA 1
ATOM 1291 C C . ASP A 1 170 ? 2.344 1.860 16.667 1.00 73.38 170 ASP A C 1
ATOM 1293 O O . ASP A 1 170 ? 1.546 1.092 17.207 1.00 73.38 170 ASP A O 1
ATOM 1297 N N . LEU A 1 171 ? 3.478 1.435 16.105 1.00 72.75 171 LEU A N 1
ATOM 1298 C CA . LEU A 1 171 ? 3.872 0.029 16.080 1.00 72.75 171 LEU A CA 1
ATOM 1299 C C . LEU A 1 171 ? 3.963 -0.568 17.496 1.00 72.75 171 LEU A C 1
ATOM 1301 O O . LEU A 1 171 ? 3.571 -1.709 17.728 1.00 72.75 171 LEU A O 1
ATOM 1305 N N . LEU A 1 172 ? 4.452 0.219 18.456 1.00 78.19 172 LEU A N 1
ATOM 1306 C CA . LEU A 1 172 ? 4.661 -0.207 19.843 1.00 78.19 172 LEU A CA 1
ATOM 1307 C C . LEU A 1 172 ? 3.405 -0.140 20.714 1.00 78.19 172 LEU A C 1
ATOM 1309 O O . LEU A 1 172 ? 3.419 -0.661 21.830 1.00 78.19 172 LEU A O 1
ATOM 1313 N N . ALA A 1 173 ? 2.331 0.488 20.237 1.00 83.44 173 ALA A N 1
ATOM 1314 C CA . ALA A 1 173 ? 1.097 0.647 21.000 1.00 83.44 173 ALA A CA 1
ATOM 1315 C C . ALA A 1 173 ? 0.212 -0.612 20.994 1.00 83.44 173 ALA A C 1
ATOM 1317 O O . ALA A 1 173 ? -0.653 -0.753 21.861 1.00 83.44 173 ALA A O 1
ATOM 1318 N N . PHE A 1 174 ? 0.422 -1.523 20.038 1.00 91.38 174 PHE A N 1
ATOM 1319 C CA . PHE A 1 174 ? -0.427 -2.700 19.826 1.00 91.38 174 PHE A CA 1
ATOM 1320 C C . PHE A 1 174 ? 0.332 -4.011 19.487 1.00 91.38 174 PHE A C 1
ATOM 1322 O O . PHE A 1 174 ? -0.157 -4.795 18.679 1.00 91.38 174 PHE A O 1
ATOM 1329 N N . PRO A 1 175 ? 1.518 -4.309 20.057 1.00 88.19 175 PRO A N 1
ATOM 1330 C CA . PRO A 1 175 ? 2.235 -5.542 19.739 1.00 88.19 175 PRO A CA 1
ATOM 1331 C C . PRO A 1 175 ? 1.551 -6.762 20.367 1.00 88.19 175 PRO A C 1
ATOM 1333 O O . PRO A 1 175 ? 1.117 -6.721 21.524 1.00 88.19 175 PRO A O 1
ATOM 1336 N N . PHE A 1 176 ? 1.511 -7.869 19.625 1.00 88.75 176 PHE A N 1
ATOM 1337 C CA . PHE A 1 176 ? 0.931 -9.157 20.030 1.00 88.75 176 PHE A CA 1
ATOM 1338 C C . PHE A 1 176 ? -0.552 -9.085 20.417 1.00 88.75 176 PHE A C 1
ATOM 1340 O O . PHE A 1 176 ? -1.058 -9.928 21.158 1.00 88.75 176 PHE A O 1
ATOM 1347 N N . GLN A 1 177 ? -1.243 -8.047 19.953 1.00 95.44 177 GLN A N 1
ATOM 1348 C CA . GLN A 1 177 ? -2.682 -7.890 20.103 1.00 95.44 177 GLN A CA 1
ATOM 1349 C C . GLN A 1 177 ? -3.375 -8.255 18.794 1.00 95.44 177 GLN A C 1
ATOM 1351 O O . GLN A 1 177 ? -2.747 -8.287 17.736 1.00 95.44 177 GLN A O 1
ATOM 1356 N N . SER A 1 178 ? -4.670 -8.539 18.891 1.00 97.69 178 SER A N 1
ATOM 1357 C CA . SER A 1 178 ? -5.511 -8.875 17.750 1.00 97.69 178 SER A CA 1
ATOM 1358 C C . SER A 1 178 ? -6.590 -7.817 17.586 1.00 97.69 178 SER A C 1
ATOM 1360 O O . SER A 1 178 ? -7.326 -7.551 18.541 1.00 97.69 178 SER A O 1
ATOM 1362 N N . LEU A 1 179 ? -6.709 -7.220 16.401 1.00 97.12 179 LEU A N 1
ATOM 1363 C CA . LEU A 1 179 ? -7.831 -6.344 16.054 1.00 97.12 179 LEU A CA 1
ATOM 1364 C C . LEU A 1 179 ? -9.159 -7.126 16.037 1.00 97.12 179 LEU A C 1
ATOM 1366 O O . LEU A 1 179 ? -10.232 -6.547 16.228 1.00 97.12 179 LEU A O 1
ATOM 1370 N N . PHE A 1 180 ? -9.101 -8.449 15.869 1.00 97.81 180 PHE A N 1
ATOM 1371 C CA . PHE A 1 180 ? -10.260 -9.343 15.930 1.00 97.81 180 PHE A CA 1
ATOM 1372 C C . PHE A 1 180 ? -10.675 -9.723 17.358 1.00 97.81 180 PHE A C 1
ATOM 1374 O O . PHE A 1 180 ? -11.662 -10.434 17.538 1.00 97.81 180 PHE A O 1
ATOM 1381 N N . ASP A 1 181 ? -9.960 -9.269 18.387 1.00 97.94 181 ASP A N 1
ATOM 1382 C CA . ASP A 1 181 ? -10.380 -9.460 19.772 1.00 97.94 181 ASP A CA 1
ATOM 1383 C C . ASP A 1 181 ? -11.550 -8.522 20.106 1.00 97.94 181 ASP A C 1
ATOM 1385 O O . ASP A 1 181 ? -11.476 -7.299 19.932 1.00 97.94 181 ASP A O 1
ATOM 1389 N N . THR A 1 182 ? -12.626 -9.089 20.661 1.00 97.50 182 THR A N 1
ATOM 1390 C CA . THR A 1 182 ? -13.822 -8.327 21.040 1.00 97.50 182 THR A CA 1
ATOM 1391 C C . THR A 1 182 ? -13.576 -7.245 22.091 1.00 97.50 182 THR A C 1
ATOM 1393 O O . THR A 1 182 ? -14.393 -6.338 22.256 1.00 97.50 182 THR A O 1
ATOM 1396 N N . LYS A 1 183 ? -12.423 -7.276 22.774 1.00 97.44 183 LYS A N 1
ATOM 1397 C CA . LYS A 1 183 ? -11.990 -6.183 23.655 1.00 97.44 183 LYS A CA 1
ATOM 1398 C C . LYS A 1 183 ? -11.712 -4.874 22.908 1.00 97.44 183 LYS A C 1
ATOM 1400 O O . LYS A 1 183 ? -11.687 -3.823 23.551 1.00 97.44 183 LYS A O 1
ATOM 1405 N N . TYR A 1 184 ? -11.504 -4.911 21.590 1.00 98.06 184 TYR A N 1
ATOM 1406 C CA . TYR A 1 184 ? -11.251 -3.735 20.753 1.00 98.06 184 TYR A CA 1
ATOM 1407 C C . TYR A 1 184 ? -12.437 -3.378 19.857 1.00 98.06 184 TYR A C 1
ATOM 1409 O O . TYR A 1 184 ? -12.742 -2.195 19.717 1.00 98.06 184 TYR A O 1
ATOM 1417 N N . GLN A 1 185 ? -13.153 -4.356 19.305 1.00 97.94 185 GLN A N 1
ATOM 1418 C CA . GLN A 1 185 ? -14.346 -4.099 18.490 1.00 97.94 185 GLN A CA 1
ATOM 1419 C C . GLN A 1 185 ? -15.339 -5.264 18.517 1.00 97.94 185 GLN A C 1
ATOM 1421 O O . GLN A 1 185 ? -14.949 -6.403 18.716 1.00 97.94 185 GLN A O 1
ATOM 1426 N N . SER A 1 186 ? -16.628 -5.004 18.322 1.00 98.00 186 SER A N 1
ATOM 1427 C CA . SER A 1 186 ? -17.696 -5.973 18.617 1.00 98.00 186 SER A CA 1
ATOM 1428 C C . SER A 1 186 ? -17.909 -7.111 17.605 1.00 98.00 186 SER A C 1
ATOM 1430 O O . SER A 1 186 ? -18.625 -8.057 17.926 1.00 98.00 186 SER A O 1
ATOM 1432 N N . LEU A 1 187 ? -17.326 -7.050 16.407 1.00 97.75 187 LEU A N 1
ATOM 1433 C CA . LEU A 1 187 ? -17.568 -7.991 15.302 1.00 97.75 187 LEU A CA 1
ATOM 1434 C C . LEU A 1 187 ? -16.562 -9.148 15.225 1.00 97.75 187 LEU A C 1
ATOM 1436 O O . LEU A 1 187 ? -16.748 -10.075 14.441 1.00 97.75 187 LEU A O 1
ATOM 1440 N N . GLY A 1 188 ? -15.474 -9.114 15.992 1.00 97.44 188 GLY A N 1
ATOM 1441 C CA . GLY A 1 188 ? -14.424 -10.124 15.883 1.00 97.44 188 GLY A CA 1
ATOM 1442 C C . GLY A 1 188 ? -13.826 -10.189 14.469 1.00 97.44 188 GLY A C 1
ATOM 1443 O O . GLY A 1 188 ? -13.563 -9.150 13.865 1.00 97.44 188 GLY A O 1
ATOM 1444 N N . LYS A 1 189 ? -13.633 -11.391 13.913 1.00 95.94 189 LYS A N 1
ATOM 1445 C CA . LYS A 1 189 ? -13.113 -11.563 12.539 1.00 95.94 189 LYS A CA 1
ATOM 1446 C C . LYS A 1 189 ? -14.066 -11.063 11.450 1.00 95.94 189 LYS A C 1
ATOM 1448 O O . LYS A 1 189 ? -13.606 -10.665 10.381 1.00 95.94 189 LYS A O 1
ATOM 1453 N N . ASP A 1 190 ? -15.366 -11.000 11.734 1.00 97.12 190 ASP A N 1
ATOM 1454 C CA . ASP A 1 190 ? -16.373 -10.556 10.762 1.00 97.12 190 ASP A CA 1
ATOM 1455 C C . ASP A 1 190 ? -16.248 -9.060 10.425 1.00 97.12 190 ASP A C 1
ATOM 1457 O O . ASP A 1 190 ? -16.890 -8.563 9.498 1.00 97.12 190 ASP A O 1
ATOM 1461 N N . VAL A 1 191 ? -15.378 -8.320 11.126 1.00 97.38 191 VAL A N 1
ATOM 1462 C CA . VAL A 1 191 ? -15.049 -6.933 10.783 1.00 97.38 191 VAL A CA 1
ATOM 1463 C C . VAL A 1 191 ? -14.521 -6.794 9.352 1.00 97.38 191 VAL A C 1
ATOM 1465 O O . VAL A 1 191 ? -14.851 -5.808 8.698 1.00 97.38 191 VAL A O 1
ATOM 1468 N N . LEU A 1 192 ? -13.755 -7.768 8.839 1.00 96.19 192 LEU A N 1
ATOM 1469 C CA . LEU A 1 192 ? -13.190 -7.708 7.482 1.00 96.19 192 LEU A CA 1
ATOM 1470 C C . LEU A 1 192 ? -14.197 -8.101 6.396 1.00 96.19 192 LEU A C 1
ATOM 1472 O O . LEU A 1 192 ? -14.080 -7.652 5.258 1.00 96.19 192 LEU A O 1
ATOM 1476 N N . THR A 1 193 ? -15.191 -8.924 6.736 1.00 96.50 193 THR A N 1
ATOM 1477 C CA . THR A 1 193 ? -16.226 -9.397 5.804 1.00 96.50 193 THR A CA 1
ATOM 1478 C C . THR A 1 193 ? -17.492 -8.543 5.843 1.00 96.50 193 THR A C 1
ATOM 1480 O O . THR A 1 193 ? -18.344 -8.666 4.960 1.00 96.50 193 THR A O 1
ATOM 1483 N N . ASN A 1 194 ? -17.618 -7.632 6.815 1.00 97.12 194 ASN A N 1
ATOM 1484 C CA . ASN A 1 194 ? -18.670 -6.624 6.823 1.00 97.12 194 ASN A CA 1
ATOM 1485 C C . ASN A 1 194 ? -18.623 -5.798 5.532 1.00 97.12 194 ASN A C 1
ATOM 1487 O O . ASN A 1 194 ? -17.582 -5.242 5.198 1.00 97.12 194 ASN A O 1
ATOM 1491 N N . LEU A 1 195 ? -19.762 -5.649 4.849 1.00 95.44 195 LEU A N 1
ATOM 1492 C CA . LEU A 1 195 ? -19.845 -4.976 3.545 1.00 95.44 195 LEU A CA 1
ATOM 1493 C C . LEU A 1 195 ? -19.215 -3.573 3.526 1.00 95.44 195 LEU A C 1
ATOM 1495 O O . LEU A 1 195 ? -18.616 -3.188 2.523 1.00 95.44 195 LEU A O 1
ATOM 1499 N N . THR A 1 196 ? -19.310 -2.825 4.630 1.00 94.94 196 THR A N 1
ATOM 1500 C CA . THR A 1 196 ? -18.758 -1.466 4.727 1.00 94.94 196 THR A CA 1
ATOM 1501 C C . THR A 1 196 ? -17.231 -1.478 4.705 1.00 94.94 196 THR A C 1
ATOM 1503 O O . THR A 1 196 ? -16.622 -0.699 3.975 1.00 94.94 196 THR A O 1
ATOM 1506 N N . MET A 1 197 ? -16.609 -2.381 5.470 1.00 95.81 197 MET A N 1
ATOM 1507 C CA . MET A 1 197 ? -15.154 -2.563 5.479 1.00 95.81 197 MET A CA 1
ATOM 1508 C C . MET A 1 197 ? -14.676 -3.233 4.192 1.00 95.81 197 MET A C 1
ATOM 1510 O O . MET A 1 197 ? -13.734 -2.765 3.555 1.00 95.81 197 MET A O 1
ATOM 1514 N N . LEU A 1 198 ? -15.354 -4.308 3.792 1.00 95.00 198 LEU A N 1
ATOM 1515 C CA . LEU A 1 198 ? -14.988 -5.135 2.654 1.00 95.00 198 LEU A CA 1
ATOM 1516 C C . LEU A 1 198 ? -14.902 -4.316 1.366 1.00 95.00 198 LEU A C 1
ATOM 1518 O O . LEU A 1 198 ? -13.951 -4.496 0.615 1.00 95.00 198 LEU A O 1
ATOM 1522 N N . SER A 1 199 ? -15.825 -3.376 1.142 1.00 93.12 199 SER A N 1
ATOM 1523 C CA . SER A 1 199 ? -15.765 -2.477 -0.018 1.00 93.12 199 SER A CA 1
ATOM 1524 C C . SER A 1 199 ? -14.460 -1.676 -0.055 1.00 93.12 199 SER A C 1
ATOM 1526 O O . SER A 1 199 ? -13.815 -1.610 -1.096 1.00 93.12 199 SER A O 1
ATOM 1528 N N . ALA A 1 200 ? -14.028 -1.109 1.078 1.00 93.81 200 ALA A N 1
ATOM 1529 C CA . ALA A 1 200 ? -12.775 -0.360 1.139 1.00 93.81 200 ALA A CA 1
ATOM 1530 C C . ALA A 1 200 ? -11.552 -1.273 0.951 1.00 93.81 200 ALA A C 1
ATOM 1532 O O . ALA A 1 200 ? -10.586 -0.884 0.298 1.00 93.81 200 ALA A O 1
ATOM 1533 N N . LEU A 1 201 ? -11.575 -2.494 1.492 1.00 94.62 201 LEU A N 1
ATOM 1534 C CA . LEU A 1 201 ? -10.489 -3.462 1.309 1.00 94.62 201 LEU A CA 1
ATOM 1535 C C . LEU A 1 201 ? -10.388 -3.943 -0.148 1.00 94.62 201 LEU A C 1
ATOM 1537 O O . LEU A 1 201 ? -9.284 -4.049 -0.685 1.00 94.62 201 LEU A O 1
ATOM 1541 N N . GLN A 1 202 ? -11.525 -4.180 -0.805 1.00 92.25 202 GLN A N 1
ATOM 1542 C CA . GLN A 1 202 ? -11.600 -4.562 -2.217 1.00 92.25 202 GLN A CA 1
ATOM 1543 C C . GLN A 1 202 ? -11.076 -3.453 -3.131 1.00 92.25 202 GLN A C 1
ATOM 1545 O O . GLN A 1 202 ? -10.255 -3.738 -4.001 1.00 92.25 202 GLN A O 1
ATOM 1550 N N . ASP A 1 203 ? -11.446 -2.195 -2.877 1.00 90.31 203 ASP A N 1
ATOM 1551 C CA . ASP A 1 203 ? -10.938 -1.040 -3.634 1.00 90.31 203 ASP A CA 1
ATOM 1552 C C . ASP A 1 203 ? -9.411 -0.864 -3.508 1.00 90.31 203 ASP A C 1
ATOM 1554 O O . ASP A 1 203 ? -8.776 -0.259 -4.371 1.00 90.31 203 ASP A O 1
ATOM 1558 N N . ASN A 1 204 ? -8.805 -1.399 -2.442 1.00 90.75 204 ASN A N 1
ATOM 1559 C CA . ASN A 1 204 ? -7.355 -1.406 -2.218 1.00 90.75 204 ASN A CA 1
ATOM 1560 C C . ASN A 1 204 ? -6.691 -2.751 -2.567 1.00 90.75 204 ASN A C 1
ATOM 1562 O O . ASN A 1 204 ? -5.558 -3.001 -2.153 1.00 90.75 204 ASN A O 1
ATOM 1566 N N . THR A 1 205 ? -7.370 -3.632 -3.302 1.00 92.56 205 THR A N 1
ATOM 1567 C CA . THR A 1 205 ? -6.779 -4.889 -3.770 1.00 92.56 205 THR A CA 1
ATOM 1568 C C . THR A 1 205 ? -6.238 -4.712 -5.186 1.00 92.56 205 THR A C 1
ATOM 1570 O O . THR A 1 205 ? -6.972 -4.378 -6.112 1.00 92.56 205 THR A O 1
ATOM 1573 N N . LEU A 1 206 ? -4.940 -4.944 -5.366 1.00 92.00 206 LEU A N 1
ATOM 1574 C CA . LEU A 1 206 ? -4.264 -4.826 -6.656 1.00 92.00 206 LEU A CA 1
ATOM 1575 C C . LEU A 1 206 ? -4.418 -6.102 -7.491 1.00 92.00 206 LEU A C 1
ATOM 1577 O O . LEU A 1 206 ? -4.566 -7.205 -6.970 1.00 92.00 206 LEU A O 1
ATOM 1581 N N . GLY A 1 207 ? -4.336 -5.948 -8.814 1.00 88.50 207 GLY A N 1
ATOM 1582 C CA . GLY A 1 207 ? -4.338 -7.074 -9.754 1.00 88.50 207 GLY A CA 1
ATOM 1583 C C . GLY A 1 207 ? -5.708 -7.719 -9.983 1.00 88.50 207 GLY A C 1
ATOM 1584 O O . GLY A 1 207 ? -5.775 -8.754 -10.632 1.00 88.50 207 GLY A O 1
ATOM 1585 N N . VAL A 1 208 ? -6.801 -7.127 -9.489 1.00 89.12 208 VAL A N 1
ATOM 1586 C CA . VAL A 1 208 ? -8.172 -7.610 -9.751 1.00 89.12 208 VAL A CA 1
ATOM 1587 C C . VAL A 1 208 ? -8.777 -6.998 -11.015 1.00 89.12 208 VAL A C 1
ATOM 1589 O O . VAL A 1 208 ? -9.445 -7.690 -11.780 1.00 89.12 208 VAL A O 1
ATOM 1592 N N . ASP A 1 209 ? -8.505 -5.717 -11.270 1.00 86.31 209 ASP A N 1
ATOM 1593 C CA . ASP A 1 209 ? -8.954 -5.004 -12.463 1.00 86.31 209 ASP A CA 1
ATOM 1594 C C . ASP A 1 209 ? -7.815 -4.904 -13.487 1.00 86.31 209 ASP A C 1
ATOM 1596 O O . ASP A 1 209 ? -6.754 -4.329 -13.234 1.00 86.31 209 ASP A O 1
ATOM 1600 N N . LYS A 1 210 ? -8.057 -5.439 -14.686 1.00 85.06 210 LYS A N 1
ATOM 1601 C CA . LYS A 1 210 ? -7.106 -5.418 -15.807 1.00 85.06 210 LYS A CA 1
ATOM 1602 C C . LYS A 1 210 ? -6.734 -3.998 -16.233 1.00 85.06 210 LYS A C 1
ATOM 1604 O O . LYS A 1 210 ? -5.620 -3.782 -16.713 1.00 85.06 210 LYS A O 1
ATOM 1609 N N . ALA A 1 211 ? -7.638 -3.032 -16.057 1.00 84.50 211 ALA A N 1
ATOM 1610 C CA . ALA A 1 211 ? -7.386 -1.632 -16.383 1.00 84.50 211 ALA A CA 1
ATOM 1611 C C . ALA A 1 211 ? -6.338 -0.986 -15.460 1.00 84.50 211 ALA A C 1
ATOM 1613 O O . ALA A 1 211 ? -5.752 0.031 -15.825 1.00 84.50 211 ALA A O 1
ATOM 1614 N N . GLN A 1 212 ? -6.061 -1.586 -14.297 1.00 84.12 212 GLN A N 1
ATOM 1615 C CA . GLN A 1 212 ? -5.088 -1.087 -13.321 1.00 84.12 212 GLN A CA 1
ATOM 1616 C C . GLN A 1 212 ? -3.655 -1.578 -13.576 1.00 84.12 212 GLN A C 1
ATOM 1618 O O . GLN A 1 212 ? -2.760 -1.297 -12.777 1.00 84.12 212 GLN A O 1
ATOM 1623 N N . LYS A 1 213 ? -3.405 -2.311 -14.670 1.00 91.12 213 LYS A N 1
ATOM 1624 C CA . LYS A 1 213 ? -2.038 -2.691 -15.046 1.00 91.12 213 LYS A CA 1
ATOM 1625 C C . LYS A 1 213 ? -1.184 -1.440 -15.306 1.00 91.12 213 LYS A C 1
ATOM 1627 O O . LYS A 1 213 ? -1.682 -0.469 -15.886 1.00 91.12 213 LYS A O 1
ATOM 1632 N N . PRO A 1 214 ? 0.108 -1.448 -14.948 1.00 91.06 214 PRO A N 1
ATOM 1633 C CA . PRO A 1 214 ? 0.965 -0.304 -15.200 1.00 91.06 214 PRO A CA 1
ATOM 1634 C C . PRO A 1 214 ? 1.147 -0.081 -16.708 1.00 91.06 214 PRO A C 1
ATOM 1636 O O . PRO A 1 214 ? 1.309 -1.019 -17.493 1.00 91.06 214 PRO A O 1
ATOM 1639 N N . THR A 1 215 ? 1.094 1.187 -17.117 1.00 90.31 215 THR A N 1
ATOM 1640 C CA . THR A 1 215 ? 1.301 1.624 -18.510 1.00 90.31 215 THR A CA 1
ATOM 1641 C C . THR A 1 215 ? 2.755 1.980 -18.816 1.00 90.31 215 THR A C 1
ATOM 1643 O O . THR A 1 215 ? 3.141 2.020 -19.980 1.00 90.31 215 THR A O 1
ATOM 1646 N N . ALA A 1 216 ? 3.559 2.222 -17.780 1.00 92.25 216 ALA A N 1
ATOM 1647 C CA . ALA A 1 216 ? 5.007 2.383 -17.855 1.00 92.25 216 ALA A CA 1
ATOM 1648 C C . ALA A 1 216 ? 5.694 1.143 -17.254 1.00 92.25 216 ALA A C 1
ATOM 1650 O O . ALA A 1 216 ? 5.058 0.446 -16.458 1.00 92.25 216 ALA A O 1
ATOM 1651 N N . PRO A 1 217 ? 6.969 0.873 -17.588 1.00 96.38 217 PRO A N 1
ATOM 1652 C CA . PRO A 1 217 ? 7.723 -0.213 -16.973 1.00 96.38 217 PRO A CA 1
ATOM 1653 C C . PRO A 1 217 ? 7.706 -0.151 -15.442 1.00 96.38 217 PRO A C 1
ATOM 1655 O O . PRO A 1 217 ? 7.746 0.941 -14.867 1.00 96.38 217 PRO A O 1
ATOM 1658 N N . PHE A 1 218 ? 7.662 -1.307 -14.781 1.00 96.69 218 PHE A N 1
ATOM 1659 C CA . PHE A 1 218 ? 7.571 -1.403 -13.325 1.00 96.69 218 PHE A CA 1
ATOM 1660 C C . PHE A 1 218 ? 8.620 -2.375 -12.765 1.00 96.69 218 PHE A C 1
ATOM 1662 O O . PHE A 1 218 ? 8.613 -3.549 -13.112 1.00 96.69 218 PHE A O 1
ATOM 1669 N N . LEU A 1 219 ? 9.478 -1.919 -11.854 1.00 97.19 219 LEU A N 1
ATOM 1670 C CA . LEU A 1 219 ? 10.308 -2.788 -11.021 1.00 97.19 219 LEU A CA 1
ATOM 1671 C C . LEU A 1 219 ? 9.568 -3.132 -9.728 1.00 97.19 219 LEU A C 1
ATOM 1673 O O . LEU A 1 219 ? 9.298 -2.261 -8.899 1.00 97.19 219 LEU A O 1
ATOM 1677 N N . MET A 1 220 ? 9.266 -4.410 -9.554 1.00 97.38 220 MET A N 1
ATOM 1678 C CA . MET A 1 220 ? 8.793 -4.986 -8.303 1.00 97.38 220 MET A CA 1
ATOM 1679 C C . MET A 1 220 ? 9.969 -5.642 -7.581 1.00 97.38 220 MET A C 1
ATOM 1681 O O . MET A 1 220 ? 10.804 -6.292 -8.212 1.00 97.38 220 MET A O 1
ATOM 1685 N N . PHE A 1 221 ? 10.028 -5.528 -6.256 1.00 95.19 221 PHE A N 1
ATOM 1686 C CA . PHE A 1 221 ? 10.981 -6.303 -5.462 1.00 95.19 221 PHE A CA 1
ATOM 1687 C C . PHE A 1 221 ? 10.401 -6.749 -4.114 1.00 95.19 221 PHE A C 1
ATOM 1689 O O . PHE A 1 221 ? 9.723 -5.981 -3.436 1.00 95.19 221 PHE A O 1
ATOM 1696 N N . HIS A 1 222 ? 10.610 -8.004 -3.713 1.00 95.88 222 HIS A N 1
ATOM 1697 C CA . HIS A 1 222 ? 9.940 -8.553 -2.521 1.00 95.88 222 HIS A CA 1
ATOM 1698 C C . HIS A 1 222 ? 10.696 -9.750 -1.935 1.00 95.88 222 HIS A C 1
ATOM 1700 O O . HIS A 1 222 ? 11.148 -10.620 -2.676 1.00 95.88 222 HIS A O 1
ATOM 1706 N N . ALA A 1 223 ? 10.817 -9.830 -0.609 1.00 91.19 223 ALA A N 1
ATOM 1707 C CA . ALA A 1 223 ? 11.325 -11.032 0.052 1.00 91.19 223 ALA A CA 1
ATOM 1708 C C . ALA A 1 223 ? 10.234 -12.098 0.179 1.00 91.19 223 ALA A C 1
ATOM 1710 O O . ALA A 1 223 ? 9.139 -11.822 0.658 1.00 91.19 223 ALA A O 1
ATOM 1711 N N . LYS A 1 224 ? 10.550 -13.346 -0.172 1.00 91.12 224 LYS A N 1
ATOM 1712 C CA . LYS A 1 224 ? 9.672 -14.500 0.074 1.00 91.12 224 LYS A CA 1
ATOM 1713 C C . LYS A 1 224 ? 9.306 -14.655 1.562 1.00 91.12 224 LYS A C 1
ATOM 1715 O O . LYS A 1 224 ? 8.130 -14.892 1.831 1.00 91.12 224 LYS A O 1
ATOM 1720 N N . PRO A 1 225 ? 10.242 -14.487 2.521 1.00 86.94 225 PRO A N 1
ATOM 1721 C CA . PRO A 1 225 ? 9.939 -14.544 3.955 1.00 86.94 225 PRO A CA 1
ATOM 1722 C C . PRO A 1 225 ? 9.535 -13.192 4.584 1.00 86.94 225 PRO A C 1
ATOM 1724 O O . PRO A 1 225 ? 9.692 -13.042 5.791 1.00 86.94 225 PRO A O 1
ATOM 1727 N N . ASP A 1 226 ? 9.057 -12.207 3.810 1.00 89.06 226 ASP A N 1
ATOM 1728 C CA . ASP A 1 226 ? 8.621 -10.905 4.346 1.00 89.06 226 ASP A CA 1
ATOM 1729 C C . ASP A 1 226 ? 7.574 -11.072 5.465 1.00 89.06 226 ASP A C 1
ATOM 1731 O O . ASP A 1 226 ? 6.490 -11.628 5.268 1.00 89.06 226 ASP A O 1
ATOM 1735 N N . GLU A 1 227 ? 7.939 -10.605 6.656 1.00 84.69 227 GLU A N 1
ATOM 1736 C CA . GLU A 1 227 ? 7.204 -10.781 7.904 1.00 84.69 227 GLU A CA 1
ATOM 1737 C C . GLU A 1 227 ? 6.115 -9.727 8.143 1.00 84.69 227 GLU A C 1
ATOM 1739 O O . GLU A 1 227 ? 5.336 -9.870 9.085 1.00 84.69 227 GLU A O 1
ATOM 1744 N N . LEU A 1 228 ? 6.060 -8.674 7.321 1.00 85.69 228 LEU A N 1
ATOM 1745 C CA . LEU A 1 228 ? 5.095 -7.579 7.450 1.00 85.69 228 LEU A CA 1
ATOM 1746 C C . LEU A 1 228 ? 4.098 -7.567 6.292 1.00 85.69 228 LEU A C 1
ATOM 1748 O O . LEU A 1 228 ? 2.890 -7.472 6.502 1.00 85.69 228 LEU A O 1
ATOM 1752 N N . VAL A 1 229 ? 4.601 -7.649 5.063 1.00 93.88 229 VAL A N 1
ATOM 1753 C CA . VAL A 1 229 ? 3.789 -7.669 3.850 1.00 93.88 229 VAL A CA 1
ATOM 1754 C C . VAL A 1 229 ? 4.001 -9.001 3.163 1.00 93.88 229 VAL A C 1
ATOM 1756 O O . VAL A 1 229 ? 4.996 -9.208 2.472 1.00 93.88 229 VAL A O 1
ATOM 1759 N N . ALA A 1 230 ? 3.037 -9.902 3.325 1.00 93.19 230 ALA A N 1
ATOM 1760 C CA . ALA A 1 230 ? 3.121 -11.232 2.750 1.00 93.19 230 ALA A CA 1
ATOM 1761 C C . ALA A 1 230 ? 3.401 -11.197 1.237 1.00 93.19 230 ALA A C 1
ATOM 1763 O O . ALA A 1 230 ? 2.774 -10.457 0.476 1.00 93.19 230 ALA A O 1
ATOM 1764 N N . TYR A 1 231 ? 4.328 -12.049 0.805 1.00 95.56 231 TYR A N 1
ATOM 1765 C CA . TYR A 1 231 ? 4.820 -12.112 -0.570 1.00 95.56 231 TYR A CA 1
ATOM 1766 C C . TYR A 1 231 ? 3.752 -12.546 -1.593 1.00 95.56 231 TYR A C 1
ATOM 1768 O O . TYR A 1 231 ? 3.674 -11.999 -2.694 1.00 95.56 231 TYR A O 1
ATOM 1776 N N . ALA A 1 232 ? 2.913 -13.528 -1.245 1.00 96.75 232 ALA A N 1
ATOM 1777 C CA . ALA A 1 232 ? 2.052 -14.214 -2.214 1.00 96.75 232 ALA A CA 1
ATOM 1778 C C . ALA A 1 232 ? 1.069 -13.287 -2.968 1.00 96.75 232 ALA A C 1
ATOM 1780 O O . ALA A 1 232 ? 0.974 -13.412 -4.192 1.00 96.75 232 ALA A O 1
ATOM 1781 N N . PRO A 1 233 ? 0.379 -12.323 -2.319 1.00 96.69 233 PRO A N 1
ATOM 1782 C CA . PRO A 1 233 ? -0.438 -11.344 -3.034 1.00 96.69 233 PRO A CA 1
ATOM 1783 C C . PRO A 1 233 ? 0.339 -10.514 -4.067 1.00 96.69 233 PRO A C 1
ATOM 1785 O O . PRO A 1 233 ? -0.162 -10.299 -5.169 1.00 96.69 233 PRO A O 1
ATOM 1788 N N . ALA A 1 234 ? 1.562 -10.073 -3.755 1.00 96.50 234 ALA A N 1
ATOM 1789 C CA . ALA A 1 234 ? 2.377 -9.292 -4.687 1.00 96.50 234 ALA A CA 1
ATOM 1790 C C . ALA A 1 234 ? 2.825 -10.133 -5.892 1.00 96.50 234 ALA A C 1
ATOM 1792 O O . ALA A 1 234 ? 2.736 -9.671 -7.028 1.00 96.50 234 ALA A O 1
ATOM 1793 N N . ALA A 1 235 ? 3.213 -11.391 -5.669 1.00 97.00 235 ALA A N 1
ATOM 1794 C CA . ALA A 1 235 ? 3.519 -12.322 -6.756 1.00 97.00 235 ALA A CA 1
ATOM 1795 C C . ALA A 1 235 ? 2.314 -12.545 -7.681 1.00 97.00 235 ALA A C 1
ATOM 1797 O O . ALA A 1 235 ? 2.440 -12.511 -8.903 1.00 97.00 235 ALA A O 1
ATOM 1798 N N . LYS A 1 236 ? 1.109 -12.655 -7.109 1.00 96.38 236 LYS A N 1
ATOM 1799 C CA . LYS A 1 236 ? -0.117 -12.770 -7.904 1.00 96.38 236 LYS A CA 1
ATOM 1800 C C . LYS A 1 236 ? -0.398 -11.521 -8.748 1.00 96.38 236 LYS A C 1
ATOM 1802 O O . LYS A 1 236 ? -0.902 -11.642 -9.869 1.00 96.38 236 LYS A O 1
ATOM 1807 N N . VAL A 1 237 ? -0.088 -10.333 -8.225 1.00 96.31 237 VAL A N 1
ATOM 1808 C CA . VAL A 1 237 ? -0.189 -9.070 -8.975 1.00 96.31 237 VAL A CA 1
ATOM 1809 C C . VAL A 1 237 ? 0.786 -9.045 -10.141 1.00 96.31 237 VAL A C 1
ATOM 1811 O O . VAL A 1 237 ? 0.363 -8.689 -11.238 1.00 96.31 237 VAL A O 1
ATOM 1814 N N . HIS A 1 238 ? 2.039 -9.458 -9.928 1.00 96.56 238 HIS A N 1
ATOM 1815 C CA . HIS A 1 238 ? 3.022 -9.594 -11.004 1.00 96.56 238 HIS A CA 1
ATOM 1816 C C . HIS A 1 238 ? 2.459 -10.454 -12.140 1.00 96.56 238 HIS A C 1
ATOM 1818 O O . HIS A 1 238 ? 2.318 -9.962 -13.258 1.00 96.56 238 HIS A O 1
ATOM 1824 N N . ASP A 1 239 ? 2.035 -11.683 -11.837 1.00 96.12 239 ASP A N 1
ATOM 1825 C CA . ASP A 1 239 ? 1.524 -12.615 -12.849 1.00 96.12 239 ASP A CA 1
ATOM 1826 C C . ASP A 1 239 ? 0.327 -12.025 -13.596 1.00 96.12 239 ASP A C 1
ATOM 1828 O O . ASP A 1 239 ? 0.270 -12.038 -14.824 1.00 96.12 239 ASP A O 1
ATOM 1832 N N . THR A 1 240 ? -0.601 -11.412 -12.858 1.00 96.06 240 THR A N 1
ATOM 1833 C CA . THR A 1 240 ? -1.793 -10.817 -13.465 1.00 96.06 240 THR A CA 1
ATOM 1834 C C . THR A 1 240 ? -1.440 -9.630 -14.356 1.00 96.06 240 THR A C 1
ATOM 1836 O O . THR A 1 240 ? -1.994 -9.489 -15.445 1.00 96.06 240 THR A O 1
ATOM 1839 N N . TRP A 1 241 ? -0.521 -8.756 -13.952 1.00 97.00 241 TRP A N 1
ATOM 1840 C CA . TRP A 1 241 ? -0.068 -7.661 -14.809 1.00 97.00 241 TRP A CA 1
ATOM 1841 C C . TRP A 1 241 ? 0.638 -8.176 -16.064 1.00 97.00 241 TRP A C 1
ATOM 1843 O O . TRP A 1 241 ? 0.388 -7.652 -17.154 1.00 97.00 241 TRP A O 1
ATOM 1853 N N . CYS A 1 242 ? 1.444 -9.226 -15.938 1.00 96.31 242 CYS A N 1
ATOM 1854 C CA . CYS A 1 242 ? 2.140 -9.861 -17.052 1.00 96.31 242 CYS A CA 1
ATOM 1855 C C . CYS A 1 242 ? 1.183 -10.504 -18.057 1.00 96.31 242 CYS A C 1
ATOM 1857 O O . CYS A 1 242 ? 1.292 -10.231 -19.254 1.00 96.31 242 CYS A O 1
ATOM 1859 N N . ASP A 1 243 ? 0.174 -11.235 -17.583 1.00 95.81 243 ASP A N 1
ATOM 1860 C CA . ASP A 1 243 ? -0.885 -11.817 -18.419 1.00 95.81 243 ASP A CA 1
ATOM 1861 C C . ASP A 1 243 ? -1.684 -10.751 -19.189 1.00 95.81 243 ASP A C 1
ATOM 1863 O O . ASP A 1 243 ? -2.278 -11.026 -20.232 1.00 95.81 243 ASP A O 1
ATOM 1867 N N . ASN A 1 244 ? -1.689 -9.508 -18.698 1.00 95.25 244 ASN A N 1
ATOM 1868 C CA . ASN A 1 244 ? -2.332 -8.368 -19.350 1.00 95.25 244 ASN A CA 1
ATOM 1869 C C . ASN A 1 244 ? -1.342 -7.483 -20.142 1.00 95.25 244 ASN A C 1
ATOM 1871 O O . ASN A 1 244 ? -1.676 -6.357 -20.530 1.00 95.25 244 ASN A O 1
ATOM 1875 N N . GLY A 1 245 ? -0.127 -7.969 -20.409 1.00 95.25 245 GLY A N 1
ATOM 1876 C CA . GLY A 1 245 ? 0.861 -7.298 -21.256 1.00 95.25 245 GLY A CA 1
ATOM 1877 C C . GLY A 1 245 ? 1.459 -6.043 -20.622 1.00 95.25 245 GLY A C 1
ATOM 1878 O O . GLY A 1 245 ? 1.604 -5.019 -21.293 1.00 95.25 245 GLY A O 1
ATOM 1879 N N . ALA A 1 246 ? 1.697 -6.057 -19.311 1.00 96.81 246 ALA A N 1
ATOM 1880 C CA . ALA A 1 246 ? 2.552 -5.069 -18.662 1.00 96.81 246 ALA A CA 1
ATOM 1881 C C . ALA A 1 246 ? 4.039 -5.337 -18.958 1.00 96.81 246 ALA A C 1
ATOM 1883 O O . ALA A 1 246 ? 4.419 -6.421 -19.400 1.00 96.81 246 ALA A O 1
ATOM 1884 N N . THR A 1 247 ? 4.876 -4.340 -18.676 1.00 97.69 247 THR A N 1
ATOM 1885 C CA . THR A 1 247 ? 6.332 -4.500 -18.623 1.00 97.69 247 THR A CA 1
ATOM 1886 C C . THR A 1 247 ? 6.753 -4.479 -17.161 1.00 97.69 247 THR A C 1
ATOM 1888 O O . THR A 1 247 ? 6.657 -3.426 -16.526 1.00 97.69 247 THR A O 1
ATOM 1891 N N . VAL A 1 248 ? 7.167 -5.626 -16.620 1.00 97.62 248 VAL A N 1
ATOM 1892 C CA . VAL A 1 248 ? 7.487 -5.768 -15.194 1.00 97.62 248 VAL A CA 1
ATOM 1893 C C . VAL A 1 248 ? 8.788 -6.539 -15.003 1.00 97.62 248 VAL A C 1
ATOM 1895 O O . VAL A 1 248 ? 8.950 -7.641 -15.516 1.00 97.62 248 VAL A O 1
ATOM 1898 N N . GLU A 1 249 ? 9.709 -5.978 -14.232 1.00 97.56 249 GLU A N 1
ATOM 1899 C CA . GLU A 1 249 ? 10.859 -6.706 -13.701 1.00 97.56 249 GLU A CA 1
ATOM 1900 C C . GLU A 1 249 ? 10.559 -7.066 -12.248 1.00 97.56 249 GLU A C 1
ATOM 1902 O O . GLU A 1 249 ? 10.271 -6.173 -11.453 1.00 97.56 249 GLU A O 1
ATOM 1907 N N . PHE A 1 250 ? 10.602 -8.348 -11.883 1.00 97.50 250 PHE A N 1
ATOM 1908 C CA . PHE A 1 250 ? 10.335 -8.781 -10.512 1.00 97.50 250 PHE A CA 1
ATOM 1909 C C . PHE A 1 250 ? 11.550 -9.438 -9.861 1.00 97.50 250 PHE A C 1
ATOM 1911 O O . PHE A 1 250 ? 11.974 -10.534 -10.234 1.00 97.50 250 PHE A O 1
ATOM 1918 N N . VAL A 1 251 ? 12.104 -8.760 -8.858 1.00 95.38 251 VAL A N 1
ATOM 1919 C CA . VAL A 1 251 ? 13.237 -9.238 -8.065 1.00 95.38 251 VAL A CA 1
ATOM 1920 C C . VAL A 1 251 ? 12.740 -9.857 -6.770 1.00 95.38 251 VAL A C 1
ATOM 1922 O O . VAL A 1 251 ? 12.245 -9.179 -5.872 1.00 95.38 251 VAL A O 1
ATOM 1925 N N . GLU A 1 252 ? 12.894 -11.162 -6.652 1.00 93.88 252 GLU A N 1
ATOM 1926 C CA . GLU A 1 252 ? 12.500 -11.898 -5.464 1.00 93.88 252 GLU A CA 1
ATOM 1927 C C . GLU A 1 252 ? 13.728 -12.184 -4.606 1.00 93.88 252 GLU A C 1
ATOM 1929 O O . GLU A 1 252 ? 14.721 -12.709 -5.102 1.00 93.88 252 GLU A O 1
ATOM 1934 N N . TYR A 1 253 ? 13.663 -11.922 -3.307 1.00 88.44 253 TYR A N 1
ATOM 1935 C CA . TYR A 1 253 ? 14.718 -12.332 -2.380 1.00 88.44 253 TYR A CA 1
ATOM 1936 C C . TYR A 1 253 ? 14.276 -13.603 -1.658 1.00 88.44 253 TYR A C 1
ATOM 1938 O O . TYR A 1 253 ? 13.240 -13.621 -0.993 1.00 88.44 253 TYR A O 1
ATOM 1946 N N . ALA A 1 254 ? 15.035 -14.689 -1.810 1.00 85.31 254 ALA A N 1
ATOM 1947 C CA . ALA A 1 254 ? 14.703 -15.968 -1.178 1.00 85.31 254 ALA A CA 1
ATOM 1948 C C . ALA A 1 254 ? 14.808 -15.911 0.356 1.00 85.31 254 ALA A C 1
ATOM 1950 O O . ALA A 1 254 ? 14.055 -16.590 1.052 1.00 85.31 254 ALA A O 1
ATOM 1951 N N . ASN A 1 255 ? 15.709 -15.064 0.860 1.00 76.19 255 ASN A N 1
ATOM 1952 C CA . ASN A 1 255 ? 16.014 -14.872 2.272 1.00 76.19 255 ASN A CA 1
ATOM 1953 C C . ASN A 1 255 ? 15.914 -13.374 2.635 1.00 76.19 255 ASN A C 1
ATOM 1955 O O . ASN A 1 255 ? 15.876 -12.517 1.752 1.00 76.19 255 ASN A O 1
ATOM 1959 N N . GLY A 1 256 ? 15.897 -13.052 3.933 1.00 74.06 256 GLY A N 1
ATOM 1960 C CA . GLY A 1 256 ? 15.754 -11.684 4.449 1.00 74.06 256 GLY A CA 1
ATOM 1961 C C . GLY A 1 256 ? 14.405 -11.436 5.134 1.00 74.06 256 GLY A C 1
ATOM 1962 O O . GLY A 1 256 ? 13.808 -12.364 5.669 1.00 74.06 256 GLY A O 1
ATOM 1963 N N . GLY A 1 257 ? 13.962 -10.180 5.139 1.00 73.25 257 GLY A N 1
ATOM 1964 C CA . GLY A 1 257 ? 12.681 -9.707 5.672 1.00 73.25 257 GLY A CA 1
ATOM 1965 C C . GLY A 1 257 ? 12.294 -8.349 5.072 1.00 73.25 257 GLY A C 1
ATOM 1966 O O . GLY A 1 257 ? 12.966 -7.851 4.158 1.00 73.25 257 GLY A O 1
ATOM 1967 N N . HIS A 1 258 ? 11.235 -7.723 5.579 1.00 81.88 258 HIS A N 1
ATOM 1968 C CA . HIS A 1 258 ? 10.656 -6.502 5.003 1.00 81.88 258 HIS A CA 1
ATOM 1969 C C . HIS A 1 258 ? 11.681 -5.359 4.886 1.00 81.88 258 HIS A C 1
ATOM 1971 O O . HIS A 1 258 ? 11.918 -4.794 3.816 1.00 81.88 258 HIS A O 1
ATOM 1977 N N . VAL A 1 259 ? 12.367 -5.047 5.991 1.00 78.00 259 VAL A N 1
ATOM 1978 C CA . VAL A 1 259 ? 13.315 -3.920 6.064 1.00 78.00 259 VAL A CA 1
ATOM 1979 C C . VAL A 1 259 ? 14.598 -4.194 5.282 1.00 78.00 259 VAL A C 1
ATOM 1981 O O . VAL A 1 259 ? 15.117 -3.297 4.617 1.00 78.00 259 VAL A O 1
ATOM 1984 N N . THR A 1 260 ? 15.124 -5.421 5.329 1.00 69.50 260 THR A N 1
ATOM 1985 C CA . THR A 1 260 ? 16.354 -5.757 4.593 1.00 69.50 260 THR A CA 1
ATOM 1986 C C . THR A 1 260 ? 16.123 -5.654 3.091 1.00 69.50 260 THR A C 1
ATOM 1988 O O . THR A 1 260 ? 16.981 -5.155 2.367 1.00 69.50 260 THR A O 1
ATOM 1991 N N . THR A 1 261 ? 14.933 -6.042 2.633 1.00 79.56 261 THR A N 1
ATOM 1992 C CA . THR A 1 261 ? 14.521 -5.941 1.230 1.00 79.56 261 THR A CA 1
ATOM 1993 C C . THR A 1 261 ? 14.513 -4.499 0.735 1.00 79.56 261 THR A C 1
ATOM 1995 O O . THR A 1 261 ? 14.925 -4.249 -0.393 1.00 79.56 261 THR A O 1
ATOM 1998 N N . ALA A 1 262 ? 14.138 -3.529 1.575 1.00 77.12 262 ALA A N 1
ATOM 1999 C CA . ALA A 1 262 ? 14.200 -2.111 1.213 1.00 77.12 262 ALA A CA 1
ATOM 2000 C C . ALA A 1 262 ? 15.636 -1.623 0.942 1.00 77.12 262 ALA A C 1
ATOM 2002 O O . ALA A 1 262 ? 15.850 -0.779 0.073 1.00 77.12 262 ALA A O 1
ATOM 2003 N N . VAL A 1 263 ? 16.627 -2.158 1.664 1.00 73.44 263 VAL A N 1
ATOM 2004 C CA . VAL A 1 263 ? 18.045 -1.814 1.462 1.00 73.44 263 VAL A CA 1
ATOM 2005 C C . VAL A 1 263 ? 18.595 -2.489 0.208 1.00 73.44 263 VAL A C 1
ATOM 2007 O O . VAL A 1 263 ? 19.245 -1.831 -0.602 1.00 73.44 263 VAL A O 1
ATOM 2010 N N . LEU A 1 264 ? 18.320 -3.783 0.033 1.00 74.81 264 LEU A N 1
ATOM 2011 C CA . LEU A 1 264 ? 18.803 -4.559 -1.113 1.00 74.81 264 LEU A CA 1
ATOM 2012 C C . LEU A 1 264 ? 18.184 -4.068 -2.426 1.00 74.81 264 LEU A C 1
ATOM 2014 O O . LEU A 1 264 ? 18.901 -3.820 -3.396 1.00 74.81 264 LEU A O 1
ATOM 2018 N N . GLY A 1 265 ? 16.871 -3.834 -2.418 1.00 81.12 265 GLY A N 1
ATOM 2019 C CA . GLY A 1 265 ? 16.119 -3.362 -3.576 1.00 81.12 265 GLY A CA 1
ATOM 2020 C C . GLY A 1 265 ? 16.522 -1.967 -4.045 1.00 81.12 265 GLY A C 1
ATOM 2021 O O . GLY A 1 265 ? 16.255 -1.621 -5.191 1.00 81.12 265 GLY A O 1
ATOM 2022 N N . LEU A 1 266 ? 17.209 -1.163 -3.220 1.00 78.31 266 LEU A N 1
ATOM 2023 C CA . LEU A 1 266 ? 17.665 0.164 -3.635 1.00 78.31 266 LEU A CA 1
ATOM 2024 C C . LEU A 1 266 ? 18.646 0.099 -4.811 1.00 78.31 266 LEU A C 1
ATOM 2026 O O . LEU A 1 266 ? 18.592 0.953 -5.694 1.00 78.31 266 LEU A O 1
ATOM 2030 N N . VAL A 1 267 ? 19.546 -0.886 -4.828 1.00 77.44 267 VAL A N 1
ATOM 2031 C CA . VAL A 1 267 ? 20.540 -1.010 -5.904 1.00 77.44 267 VAL A CA 1
ATOM 2032 C C . VAL A 1 267 ? 19.844 -1.334 -7.225 1.00 77.44 267 VAL A C 1
ATOM 2034 O O . VAL A 1 267 ? 20.087 -0.655 -8.225 1.00 77.44 267 VAL A O 1
ATOM 2037 N N . ASP A 1 268 ? 18.933 -2.310 -7.214 1.00 81.75 268 ASP A N 1
ATOM 2038 C CA . ASP A 1 268 ? 18.113 -2.657 -8.378 1.00 81.75 268 ASP A CA 1
ATOM 2039 C C . ASP A 1 268 ? 17.221 -1.470 -8.799 1.00 81.75 268 ASP A C 1
ATOM 2041 O O . ASP A 1 268 ? 17.125 -1.166 -9.985 1.00 81.75 268 ASP A O 1
ATOM 2045 N N . ALA A 1 269 ? 16.642 -0.726 -7.850 1.00 88.06 269 ALA A N 1
ATOM 2046 C CA . ALA A 1 269 ? 15.804 0.442 -8.128 1.00 88.06 269 ALA A CA 1
ATOM 2047 C C . ALA A 1 269 ? 16.566 1.604 -8.779 1.00 88.06 269 ALA A C 1
ATOM 2049 O O . ALA A 1 269 ? 16.032 2.252 -9.680 1.00 88.06 269 ALA A O 1
ATOM 2050 N N . LEU A 1 270 ? 17.804 1.871 -8.355 1.00 85.06 270 LEU A N 1
ATOM 2051 C CA . LEU A 1 270 ? 18.648 2.899 -8.971 1.00 85.06 270 LEU A CA 1
ATOM 2052 C C . LEU A 1 270 ? 19.059 2.508 -10.389 1.00 85.06 270 LEU A C 1
ATOM 2054 O O . LEU A 1 270 ? 19.000 3.344 -11.288 1.00 85.06 270 LEU A O 1
ATOM 2058 N N . LYS A 1 271 ? 19.426 1.239 -10.595 1.00 85.88 271 LYS A N 1
ATOM 2059 C CA . LYS A 1 271 ? 19.723 0.716 -11.930 1.00 85.88 271 LYS A CA 1
ATOM 2060 C C . LYS A 1 271 ? 18.500 0.810 -12.844 1.00 85.88 271 LYS A C 1
ATOM 2062 O O . LYS A 1 271 ? 18.600 1.346 -13.939 1.00 85.88 271 LYS A O 1
ATOM 2067 N N . PHE A 1 272 ? 17.342 0.360 -12.372 1.00 92.06 272 PHE A N 1
ATOM 2068 C CA . PHE A 1 272 ? 16.098 0.424 -13.133 1.00 92.06 272 PHE A CA 1
ATOM 2069 C C . PHE A 1 272 ? 15.688 1.860 -13.469 1.00 92.06 272 PHE A C 1
ATOM 2071 O O . PHE A 1 272 ? 15.156 2.116 -14.548 1.00 92.06 272 PHE A O 1
ATOM 2078 N N . ALA A 1 273 ? 15.931 2.814 -12.566 1.00 90.50 273 ALA A N 1
ATOM 2079 C CA . ALA A 1 273 ? 15.690 4.223 -12.844 1.00 90.50 273 ALA A CA 1
ATOM 2080 C C . ALA A 1 273 ? 16.570 4.722 -14.001 1.00 90.50 273 ALA A C 1
ATOM 2082 O O . ALA A 1 273 ? 16.045 5.355 -14.918 1.00 90.50 273 ALA A O 1
ATOM 2083 N N . ASP A 1 274 ? 17.868 4.407 -13.989 1.00 88.75 274 ASP A N 1
ATOM 2084 C CA . ASP A 1 274 ? 18.789 4.745 -15.081 1.00 88.75 274 ASP A CA 1
ATOM 2085 C C . ASP A 1 274 ? 18.350 4.100 -16.406 1.00 88.75 274 ASP A C 1
ATOM 2087 O O . ASP A 1 274 ? 18.129 4.800 -17.399 1.00 88.75 274 ASP A O 1
ATOM 2091 N N . ASP A 1 275 ? 18.079 2.792 -16.389 1.00 92.19 275 ASP A N 1
ATOM 2092 C CA . ASP A 1 275 ? 17.596 2.046 -17.553 1.00 92.19 275 ASP A CA 1
ATOM 2093 C C . ASP A 1 275 ? 16.264 2.643 -18.075 1.00 92.19 275 ASP A C 1
ATOM 2095 O O . ASP A 1 275 ? 16.063 2.790 -19.282 1.00 92.19 275 ASP A O 1
ATOM 2099 N N . SER A 1 276 ? 15.359 3.079 -17.189 1.00 91.50 276 SER A N 1
ATOM 2100 C CA . SER A 1 276 ? 14.082 3.714 -17.558 1.00 91.50 276 SER A CA 1
ATOM 2101 C C . SER A 1 276 ? 14.273 5.075 -18.232 1.00 91.50 276 SER A C 1
ATOM 2103 O O . SER A 1 276 ? 13.606 5.377 -19.227 1.00 91.50 276 SER A O 1
ATOM 2105 N N . PHE A 1 277 ? 15.177 5.917 -17.721 1.00 89.38 277 PHE A N 1
ATOM 2106 C CA . PHE A 1 277 ? 15.462 7.224 -18.324 1.00 89.38 277 PHE A CA 1
ATOM 2107 C C . PHE A 1 277 ? 16.183 7.095 -19.669 1.00 89.38 277 PHE A C 1
ATOM 2109 O O . PHE A 1 277 ? 15.894 7.871 -20.586 1.00 89.38 277 PHE A O 1
ATOM 2116 N N . ASN A 1 278 ? 17.028 6.075 -19.816 1.00 91.62 278 ASN A N 1
ATOM 2117 C CA . ASN A 1 278 ? 17.724 5.751 -21.060 1.00 91.62 278 ASN A CA 1
ATOM 2118 C C . ASN A 1 278 ? 16.862 4.947 -22.054 1.00 91.62 278 ASN A C 1
ATOM 2120 O O . ASN A 1 278 ? 17.294 4.697 -23.177 1.00 91.62 278 ASN A O 1
ATOM 2124 N N . ASN A 1 279 ? 15.618 4.603 -21.693 1.00 90.38 279 ASN A N 1
ATOM 2125 C CA . ASN A 1 279 ? 14.705 3.756 -22.477 1.00 90.38 279 ASN A CA 1
ATOM 2126 C C . ASN A 1 279 ? 15.320 2.379 -22.816 1.00 90.38 279 ASN A C 1
ATOM 2128 O O . ASN A 1 279 ? 15.142 1.860 -23.916 1.00 90.38 279 ASN A O 1
ATOM 2132 N N . GLN A 1 280 ? 16.061 1.812 -21.866 1.00 94.81 280 GLN A N 1
ATOM 2133 C CA . GLN A 1 280 ? 16.749 0.522 -21.956 1.00 94.81 280 GLN A CA 1
ATOM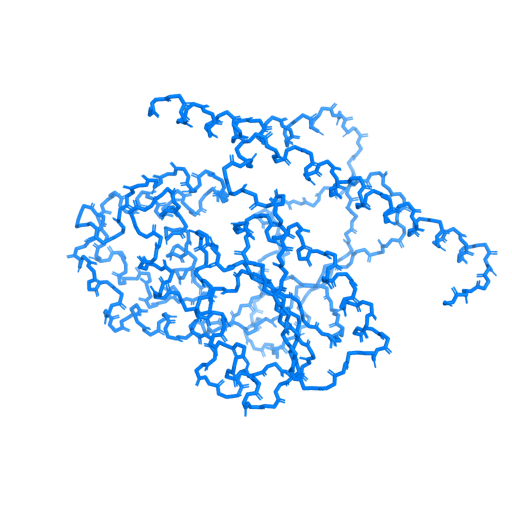 2134 C C . GLN A 1 280 ? 15.989 -0.622 -21.271 1.00 94.81 280 GLN A C 1
ATOM 2136 O O . GLN A 1 280 ? 16.412 -1.772 -21.369 1.00 94.81 280 GLN A O 1
ATOM 2141 N N . VAL A 1 281 ? 14.859 -0.341 -20.613 1.00 95.00 281 VAL A N 1
ATOM 2142 C CA . VAL A 1 281 ? 14.010 -1.391 -20.033 1.00 95.00 281 VAL A CA 1
ATOM 2143 C C . VAL A 1 281 ? 13.327 -2.178 -21.151 1.00 95.00 281 VAL A C 1
ATOM 2145 O O . VAL A 1 281 ? 12.557 -1.622 -21.940 1.00 95.00 281 VAL A O 1
ATOM 2148 N N . ALA A 1 282 ? 13.614 -3.478 -21.221 1.00 93.38 282 ALA A N 1
ATOM 2149 C CA . ALA A 1 282 ? 13.035 -4.370 -22.216 1.00 93.38 282 ALA A CA 1
ATOM 2150 C C . ALA A 1 282 ? 11.527 -4.553 -21.984 1.00 93.38 282 ALA A C 1
ATOM 2152 O O . ALA A 1 282 ? 11.063 -4.620 -20.850 1.00 93.38 282 ALA A O 1
ATOM 2153 N N . SER A 1 283 ? 10.748 -4.649 -23.063 1.00 95.31 283 SER A N 1
ATOM 2154 C CA . SER A 1 283 ? 9.307 -4.903 -22.973 1.00 95.31 283 SER A CA 1
ATOM 2155 C C . SER A 1 283 ? 8.998 -6.318 -22.485 1.00 95.31 283 SER A C 1
ATOM 2157 O O . SER A 1 283 ? 9.686 -7.265 -22.870 1.00 95.31 283 SER A O 1
ATOM 2159 N N . GLY A 1 284 ? 7.882 -6.470 -21.773 1.00 96.69 284 GLY A N 1
ATOM 2160 C CA . GLY A 1 284 ? 7.422 -7.756 -21.249 1.00 96.69 284 GLY A CA 1
ATOM 2161 C C . GLY A 1 284 ? 7.854 -7.983 -19.805 1.00 96.69 284 GLY A C 1
ATOM 2162 O O . GLY A 1 284 ? 8.324 -7.065 -19.133 1.00 96.69 284 GLY A O 1
ATOM 2163 N N . CYS A 1 285 ? 7.645 -9.201 -19.313 1.00 97.94 285 CYS A N 1
ATOM 2164 C CA . CYS A 1 285 ? 7.916 -9.529 -17.922 1.00 97.94 285 CYS A CA 1
ATOM 2165 C C . CYS A 1 285 ? 9.149 -10.401 -17.740 1.00 97.94 285 CYS A C 1
ATOM 2167 O O . CYS A 1 285 ? 9.366 -11.355 -18.488 1.00 97.94 285 CYS A O 1
ATOM 2169 N N . THR A 1 286 ? 9.918 -10.102 -16.698 1.00 97.06 286 THR A N 1
ATOM 2170 C CA . THR A 1 286 ? 11.039 -10.922 -16.241 1.00 97.06 286 THR A CA 1
ATOM 2171 C C . THR A 1 286 ? 10.967 -11.104 -14.732 1.00 97.06 286 THR A C 1
ATOM 2173 O O . THR A 1 286 ? 10.480 -10.236 -14.012 1.00 97.06 286 THR A O 1
ATOM 2176 N N . SER A 1 287 ? 11.477 -12.232 -14.242 1.00 95.31 287 SER A N 1
ATOM 2177 C CA . SER A 1 287 ? 11.627 -12.466 -12.811 1.00 95.31 287 SER A CA 1
ATOM 2178 C C . SER A 1 287 ? 12.974 -13.115 -12.516 1.00 95.31 287 SER A C 1
ATOM 2180 O O . SER A 1 287 ? 13.454 -13.950 -13.289 1.00 95.31 287 SER A O 1
ATOM 2182 N N . LYS A 1 288 ? 13.600 -12.709 -11.410 1.00 93.38 288 LYS A N 1
ATOM 2183 C CA . LYS A 1 288 ? 14.817 -13.327 -10.879 1.00 93.38 288 LYS A CA 1
ATOM 2184 C C . LYS A 1 288 ? 14.658 -13.546 -9.378 1.00 93.38 288 LYS A C 1
ATOM 2186 O O . LYS A 1 288 ? 14.248 -12.636 -8.664 1.00 93.38 288 LYS A O 1
ATOM 2191 N N . THR A 1 289 ? 15.056 -14.720 -8.893 1.00 91.00 289 THR A N 1
ATOM 2192 C CA . THR A 1 289 ? 15.235 -14.963 -7.457 1.00 91.00 289 THR A CA 1
ATOM 2193 C C . THR A 1 289 ? 16.709 -14.774 -7.089 1.00 91.00 289 THR A C 1
ATOM 2195 O O . THR A 1 289 ? 17.590 -15.396 -7.683 1.00 91.00 289 THR A O 1
ATOM 2198 N N . VAL A 1 290 ? 16.976 -13.940 -6.089 1.00 84.38 290 VAL A N 1
ATOM 2199 C CA . VAL A 1 290 ? 18.291 -13.729 -5.482 1.00 84.38 290 VAL A CA 1
ATOM 2200 C C . VAL A 1 290 ? 18.414 -14.623 -4.248 1.00 84.38 290 VAL A C 1
ATOM 2202 O O . VAL A 1 290 ? 17.606 -14.543 -3.318 1.00 84.38 290 VAL A O 1
ATOM 2205 N N . LEU A 1 291 ? 19.435 -15.480 -4.258 1.00 70.62 291 LEU A N 1
ATOM 2206 C CA . LEU A 1 291 ? 19.854 -16.322 -3.139 1.00 70.62 291 LEU A CA 1
ATOM 2207 C C . LEU A 1 291 ? 21.144 -15.722 -2.578 1.00 70.62 291 LEU A C 1
ATOM 2209 O O . LEU A 1 291 ? 22.156 -15.694 -3.273 1.00 70.62 291 LEU A O 1
ATOM 2213 N N . ASP A 1 292 ? 21.099 -15.214 -1.351 1.00 57.41 292 ASP A N 1
ATOM 2214 C CA . ASP A 1 292 ? 22.287 -14.744 -0.640 1.00 57.41 292 ASP A CA 1
ATOM 2215 C C . ASP A 1 292 ? 22.266 -15.316 0.782 1.00 57.41 292 ASP A C 1
ATOM 2217 O O . ASP A 1 292 ? 21.400 -15.002 1.603 1.00 57.41 292 ASP A O 1
ATOM 2221 N N . ASP A 1 293 ? 23.222 -16.203 1.052 1.00 49.59 293 ASP A N 1
ATOM 2222 C CA . ASP A 1 293 ? 23.346 -16.946 2.307 1.00 49.59 293 ASP A CA 1
ATOM 2223 C C . ASP A 1 293 ? 23.777 -16.054 3.487 1.00 49.59 293 ASP A C 1
ATOM 2225 O O . ASP A 1 293 ? 23.707 -16.472 4.645 1.00 49.59 293 ASP A O 1
ATOM 2229 N N . THR A 1 294 ? 24.175 -14.800 3.230 1.00 49.25 294 THR A N 1
ATOM 2230 C CA . THR A 1 294 ? 24.445 -13.803 4.280 1.00 49.25 294 THR A CA 1
ATOM 2231 C C . THR A 1 294 ? 23.168 -13.184 4.870 1.00 49.25 294 THR A C 1
ATOM 2233 O O . THR A 1 294 ? 23.220 -12.518 5.908 1.00 49.25 294 THR A O 1
ATOM 2236 N N . LEU A 1 295 ? 21.998 -13.458 4.278 1.00 48.56 295 LEU A N 1
ATOM 2237 C CA . LEU A 1 295 ? 20.689 -12.906 4.650 1.00 48.56 295 LEU A CA 1
ATOM 2238 C C . LEU A 1 295 ? 19.956 -13.739 5.718 1.00 48.56 295 LEU A C 1
ATOM 2240 O O . LEU A 1 295 ? 18.793 -14.113 5.550 1.00 48.56 295 LEU A O 1
ATOM 2244 N N . ASN A 1 296 ? 20.616 -14.048 6.837 1.00 43.84 296 ASN A N 1
ATOM 2245 C CA . ASN A 1 296 ? 19.958 -14.739 7.949 1.00 43.84 296 ASN A CA 1
ATOM 2246 C C . ASN A 1 296 ? 18.994 -13.778 8.692 1.00 43.84 296 ASN A C 1
ATOM 2248 O O . ASN A 1 296 ? 19.453 -12.763 9.226 1.00 43.84 296 ASN A O 1
ATOM 2252 N N . PRO A 1 297 ? 17.684 -14.084 8.796 1.00 41.66 297 PRO A N 1
ATOM 2253 C CA . PRO A 1 297 ? 16.691 -13.212 9.438 1.00 41.66 297 PRO A CA 1
ATOM 2254 C C . PRO A 1 297 ? 16.968 -12.942 10.929 1.00 41.66 297 PRO A C 1
ATOM 2256 O O . PRO A 1 297 ? 16.576 -11.901 11.453 1.00 41.66 297 PRO A O 1
ATOM 2259 N N . LEU A 1 298 ? 17.714 -13.817 11.616 1.00 41.31 298 LEU A N 1
ATOM 2260 C CA . LEU A 1 298 ? 18.145 -13.609 13.007 1.00 41.31 298 LEU A CA 1
ATOM 2261 C C . LEU A 1 298 ? 19.388 -12.709 13.146 1.00 41.31 298 LEU A C 1
ATOM 2263 O O . LEU A 1 298 ? 19.692 -12.263 14.253 1.00 41.31 298 LEU A O 1
ATOM 2267 N N . ALA A 1 299 ? 20.103 -12.403 12.057 1.00 41.03 299 ALA A N 1
ATOM 2268 C CA . ALA A 1 299 ? 21.318 -11.586 12.106 1.00 41.03 299 ALA A CA 1
ATOM 2269 C C . ALA A 1 299 ? 21.033 -10.082 12.302 1.00 41.03 299 ALA A C 1
ATOM 2271 O O . ALA A 1 299 ? 21.892 -9.344 12.788 1.00 41.03 299 ALA A O 1
ATOM 2272 N N . PHE A 1 300 ? 19.821 -9.605 11.993 1.00 47.50 300 PHE A N 1
ATOM 2273 C CA . PHE A 1 300 ? 19.535 -8.165 11.926 1.00 47.50 300 PHE A CA 1
ATOM 2274 C C . PHE A 1 300 ? 19.000 -7.509 13.198 1.00 47.50 300 PHE A C 1
ATOM 2276 O O . PHE A 1 300 ? 18.969 -6.284 13.267 1.00 47.50 300 PHE A O 1
ATOM 2283 N N . GLY A 1 301 ? 18.745 -8.267 14.268 1.00 44.38 301 GLY A N 1
ATOM 2284 C CA . GLY A 1 301 ? 18.636 -7.662 15.603 1.00 44.38 301 GLY A CA 1
ATOM 2285 C C . GLY A 1 301 ? 19.939 -6.976 16.056 1.00 44.38 301 GLY A C 1
ATOM 2286 O O . GLY A 1 301 ? 19.904 -6.104 16.919 1.00 44.38 301 GLY A O 1
ATOM 2287 N N . VAL A 1 302 ? 21.080 -7.358 15.460 1.00 42.81 302 VAL A N 1
ATOM 2288 C CA . VAL A 1 302 ? 22.436 -6.899 15.821 1.00 42.81 302 VAL A CA 1
ATOM 2289 C C . VAL A 1 302 ? 23.170 -6.226 14.640 1.00 42.81 302 VAL A C 1
ATOM 2291 O O . VAL A 1 302 ? 24.121 -5.486 14.864 1.00 42.81 302 VAL A O 1
ATOM 2294 N N . ALA A 1 303 ? 22.719 -6.409 13.390 1.00 44.00 303 ALA A N 1
ATOM 2295 C CA . ALA A 1 303 ? 23.426 -5.953 12.179 1.00 44.00 303 ALA A CA 1
ATOM 2296 C C . ALA A 1 303 ? 22.777 -4.782 11.400 1.00 44.00 303 ALA A C 1
ATOM 2298 O O . ALA A 1 303 ? 23.262 -4.426 10.324 1.00 44.00 303 ALA A O 1
ATOM 2299 N N . LEU A 1 304 ? 21.717 -4.141 11.916 1.00 45.00 304 LEU A N 1
ATOM 2300 C CA . LEU A 1 304 ? 21.091 -2.974 11.261 1.00 45.00 304 LEU A CA 1
ATOM 2301 C C . LEU A 1 304 ? 22.062 -1.796 11.065 1.00 45.00 304 LEU A C 1
ATOM 2303 O O . LEU A 1 304 ? 21.974 -1.095 10.059 1.00 45.00 304 LEU A O 1
ATOM 2307 N N . GLU A 1 305 ? 23.011 -1.598 11.983 1.00 41.44 305 GLU A N 1
ATOM 2308 C CA . GLU A 1 305 ? 24.012 -0.530 11.887 1.00 41.44 305 GLU A CA 1
ATOM 2309 C C . GLU A 1 305 ? 24.935 -0.682 10.666 1.00 41.44 305 GLU A C 1
ATOM 2311 O O . GLU A 1 305 ? 24.999 0.263 9.884 1.00 41.44 305 GLU A O 1
ATOM 2316 N N . PRO A 1 306 ? 25.606 -1.825 10.416 1.00 49.72 306 PRO A N 1
ATOM 2317 C CA . PRO A 1 306 ? 26.447 -1.996 9.232 1.00 49.72 306 PRO A CA 1
ATOM 2318 C C . PRO A 1 306 ? 25.736 -1.750 7.897 1.00 49.72 306 PRO A C 1
ATOM 2320 O O . PRO A 1 306 ? 26.314 -1.110 7.019 1.00 49.72 306 PRO A O 1
ATOM 2323 N N . LEU A 1 307 ? 24.489 -2.209 7.732 1.00 46.41 307 LEU A N 1
ATOM 2324 C CA . LEU A 1 307 ? 23.731 -1.971 6.497 1.00 46.41 307 LEU A CA 1
ATOM 2325 C C . LEU A 1 307 ? 23.236 -0.530 6.385 1.00 46.41 307 LEU A C 1
ATOM 2327 O O . LEU A 1 307 ? 23.314 0.046 5.303 1.00 46.41 307 LEU A O 1
ATOM 2331 N N . ALA A 1 308 ? 22.773 0.082 7.477 1.00 45.91 308 ALA A N 1
ATOM 2332 C CA . ALA A 1 308 ? 22.392 1.491 7.478 1.00 45.91 308 ALA A CA 1
ATOM 2333 C C . ALA A 1 308 ? 23.605 2.397 7.220 1.00 45.91 308 ALA A C 1
ATOM 2335 O O . ALA A 1 308 ? 23.514 3.337 6.439 1.00 45.91 308 ALA A O 1
ATOM 2336 N N . VAL A 1 309 ? 24.761 2.089 7.812 1.00 48.25 309 VAL A N 1
ATOM 2337 C CA . VAL A 1 309 ? 26.037 2.776 7.567 1.00 48.25 309 VAL A CA 1
ATOM 2338 C C . VAL A 1 309 ? 26.510 2.537 6.136 1.00 48.25 309 VAL A C 1
ATOM 2340 O O . VAL A 1 309 ? 26.943 3.482 5.482 1.00 48.25 309 VAL A O 1
ATOM 2343 N N . GLY A 1 310 ? 26.386 1.317 5.613 1.00 50.50 310 GLY A N 1
ATOM 2344 C CA . GLY A 1 310 ? 26.672 0.994 4.215 1.00 50.50 310 GLY A CA 1
ATOM 2345 C C . GLY A 1 310 ? 25.803 1.803 3.252 1.00 50.50 310 GLY A C 1
ATOM 2346 O O . GLY A 1 310 ? 26.327 2.458 2.352 1.00 50.50 310 GLY A O 1
ATOM 2347 N N . LEU A 1 311 ? 24.496 1.850 3.505 1.00 48.56 311 LEU A N 1
ATOM 2348 C CA . LEU A 1 311 ? 23.529 2.648 2.758 1.00 48.56 311 LEU A CA 1
ATOM 2349 C C . LEU A 1 311 ? 23.839 4.149 2.851 1.00 48.56 311 LEU A C 1
ATOM 2351 O O . LEU A 1 311 ? 23.890 4.831 1.832 1.00 48.56 311 LEU A O 1
ATOM 2355 N N . ILE A 1 312 ? 24.105 4.671 4.049 1.00 47.34 312 ILE A N 1
ATOM 2356 C CA . ILE A 1 312 ? 24.490 6.072 4.266 1.00 47.34 312 ILE A CA 1
ATOM 2357 C C . ILE A 1 312 ? 25.777 6.396 3.504 1.00 47.34 312 ILE A C 1
ATOM 2359 O O . ILE A 1 312 ? 25.831 7.408 2.810 1.00 47.34 312 ILE A O 1
ATOM 2363 N N . ASN A 1 313 ? 26.800 5.547 3.586 1.00 47.66 313 ASN A N 1
ATOM 2364 C CA . ASN A 1 313 ? 28.067 5.747 2.887 1.00 47.66 313 ASN A CA 1
ATOM 2365 C C . ASN A 1 313 ? 27.885 5.711 1.367 1.00 47.66 313 ASN A C 1
ATOM 2367 O O . ASN A 1 313 ? 28.463 6.542 0.664 1.00 47.66 313 ASN A O 1
ATOM 2371 N N . TYR A 1 314 ? 27.050 4.803 0.865 1.00 48.62 314 TYR A N 1
ATOM 2372 C CA . TYR A 1 314 ? 26.701 4.716 -0.548 1.00 48.62 314 TYR A CA 1
ATOM 2373 C C . TYR A 1 314 ? 25.945 5.967 -1.027 1.00 48.62 314 TYR A C 1
ATOM 2375 O O . TYR A 1 314 ? 26.340 6.586 -2.015 1.00 48.62 314 TYR A O 1
ATOM 2383 N N . LEU A 1 315 ? 24.935 6.422 -0.278 1.00 46.88 315 LEU A N 1
ATOM 2384 C CA . LEU A 1 315 ? 24.194 7.658 -0.560 1.00 46.88 315 LEU A CA 1
ATOM 2385 C C . LEU A 1 315 ? 25.089 8.907 -0.478 1.00 46.88 315 LEU A C 1
ATOM 2387 O O . LEU A 1 315 ? 24.963 9.815 -1.299 1.00 46.88 315 LEU A O 1
ATOM 2391 N N . ILE A 1 316 ? 26.031 8.957 0.469 1.00 48.41 316 ILE A N 1
ATOM 2392 C CA . ILE A 1 316 ? 27.043 10.022 0.558 1.00 48.41 316 ILE A CA 1
ATOM 2393 C C . ILE A 1 316 ? 27.960 9.994 -0.669 1.00 48.41 316 ILE A C 1
ATOM 2395 O O . ILE A 1 316 ? 28.282 11.052 -1.211 1.00 48.41 316 ILE A O 1
ATOM 2399 N N . ALA A 1 317 ? 28.396 8.814 -1.113 1.00 52.62 317 ALA A N 1
ATOM 2400 C CA . ALA A 1 317 ? 29.247 8.670 -2.290 1.00 52.62 317 ALA A CA 1
ATOM 2401 C C . ALA A 1 317 ? 28.524 9.101 -3.577 1.00 52.62 317 ALA A C 1
ATOM 2403 O O . ALA A 1 317 ? 29.116 9.825 -4.380 1.00 52.62 317 ALA A O 1
ATOM 2404 N N . LEU A 1 318 ? 27.249 8.733 -3.741 1.00 47.19 318 LEU A N 1
ATOM 2405 C CA . LEU A 1 318 ? 26.397 9.222 -4.831 1.00 47.19 318 LEU A CA 1
ATOM 2406 C C . LEU A 1 318 ? 26.262 10.749 -4.789 1.00 47.19 318 LEU A C 1
ATOM 2408 O O . LEU A 1 318 ? 26.603 11.415 -5.762 1.00 47.19 318 LEU A O 1
ATOM 2412 N N . GLY A 1 319 ? 25.922 11.325 -3.632 1.00 43.94 319 GLY A N 1
ATOM 2413 C CA . GLY A 1 319 ? 25.824 12.781 -3.483 1.00 43.94 319 GLY A CA 1
ATOM 2414 C C . GLY A 1 319 ? 27.140 13.528 -3.754 1.00 43.94 319 GLY A C 1
ATOM 2415 O O . GLY A 1 319 ? 27.123 14.665 -4.226 1.00 43.94 319 GLY A O 1
ATOM 2416 N N . ARG A 1 320 ? 28.303 12.905 -3.501 1.00 52.59 320 ARG A N 1
ATOM 2417 C CA . ARG A 1 320 ? 29.616 13.461 -3.882 1.00 52.59 320 ARG A CA 1
ATOM 2418 C C . ARG A 1 320 ? 29.844 13.423 -5.390 1.00 52.59 320 ARG A C 1
ATOM 2420 O O . ARG A 1 320 ? 30.404 14.379 -5.923 1.00 52.59 320 ARG A O 1
ATOM 2427 N N . LYS A 1 321 ? 29.426 12.353 -6.075 1.00 52.50 321 LYS A N 1
ATOM 2428 C CA . LYS A 1 321 ? 29.475 12.297 -7.540 1.00 52.50 321 LYS A CA 1
ATOM 2429 C C . LYS A 1 321 ? 28.598 13.403 -8.120 1.00 52.50 321 LYS A C 1
ATOM 2431 O O . LYS A 1 321 ? 29.128 14.224 -8.859 1.00 52.50 321 LYS A O 1
ATOM 2436 N N . ASP A 1 322 ? 27.343 13.522 -7.701 1.00 45.38 322 ASP A N 1
ATOM 2437 C CA . ASP A 1 322 ? 26.419 14.561 -8.185 1.00 45.38 322 ASP A CA 1
ATOM 2438 C C . ASP A 1 322 ? 26.971 15.984 -7.989 1.00 45.38 322 ASP A C 1
ATOM 2440 O O . ASP A 1 322 ? 26.873 16.834 -8.876 1.00 45.38 322 ASP A O 1
ATOM 2444 N N . ALA A 1 323 ? 27.628 16.244 -6.853 1.00 50.09 323 ALA A N 1
ATOM 2445 C CA . ALA A 1 323 ? 28.295 17.519 -6.595 1.00 50.09 323 ALA A CA 1
ATOM 2446 C C . ALA A 1 323 ? 29.449 17.803 -7.576 1.00 50.09 323 ALA A C 1
ATOM 2448 O O . ALA A 1 323 ? 29.612 18.944 -8.016 1.00 50.09 323 ALA A O 1
ATOM 2449 N N . ASN A 1 324 ? 30.222 16.780 -7.950 1.00 49.34 324 ASN A N 1
ATOM 2450 C CA . ASN A 1 324 ? 31.304 16.896 -8.930 1.00 49.34 324 ASN A CA 1
ATOM 2451 C C . ASN A 1 324 ? 30.765 17.093 -10.356 1.00 49.34 324 ASN A C 1
ATOM 2453 O O . ASN A 1 324 ? 31.302 17.912 -11.101 1.00 49.34 324 ASN A O 1
ATOM 2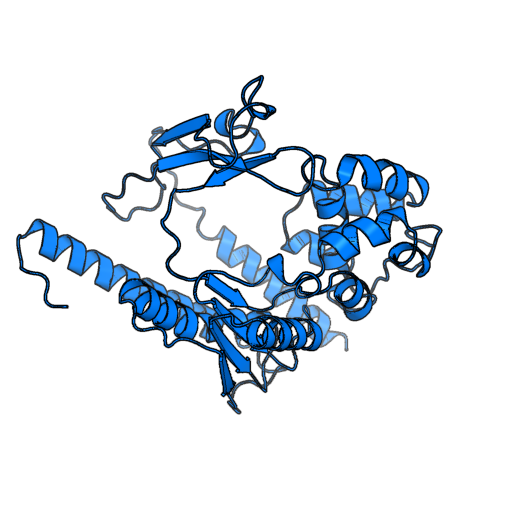457 N N . TRP A 1 325 ? 29.674 16.410 -10.713 1.00 48.38 325 TRP A N 1
ATOM 2458 C CA . TRP A 1 325 ? 28.960 16.602 -11.981 1.00 48.38 325 TRP A CA 1
ATOM 2459 C C . TRP A 1 325 ? 28.456 18.043 -12.127 1.00 48.38 325 TRP A C 1
ATOM 2461 O O . TRP A 1 325 ? 28.705 18.702 -13.137 1.00 48.38 325 TRP A O 1
ATOM 2471 N N . LEU A 1 326 ? 27.829 18.585 -11.081 1.00 43.47 326 LEU A N 1
ATOM 2472 C CA . LEU A 1 326 ? 27.357 19.972 -11.054 1.00 43.47 326 LEU A CA 1
ATOM 2473 C C . LEU A 1 326 ? 28.498 20.996 -11.138 1.00 43.47 326 LEU A C 1
ATOM 2475 O O . LEU A 1 326 ? 28.316 22.060 -11.734 1.00 43.47 326 LEU A O 1
ATOM 2479 N N . ALA A 1 327 ? 29.660 20.703 -10.548 1.00 51.25 327 ALA A N 1
ATOM 2480 C CA . ALA A 1 327 ? 30.850 21.540 -10.689 1.00 51.25 327 ALA A CA 1
ATOM 2481 C C . ALA A 1 327 ? 31.377 21.520 -12.134 1.00 51.25 327 ALA A C 1
ATOM 2483 O O . ALA A 1 327 ? 31.622 22.580 -12.704 1.00 51.25 327 ALA A O 1
ATOM 2484 N N . GLY A 1 328 ? 31.434 20.343 -12.766 1.00 49.34 328 GLY A N 1
ATOM 2485 C CA . GLY A 1 328 ? 31.826 20.197 -14.172 1.00 49.34 328 GLY A CA 1
ATOM 2486 C C . GLY A 1 328 ? 30.910 20.950 -15.143 1.00 49.34 328 GLY A C 1
ATOM 2487 O O . GLY A 1 328 ? 31.406 21.636 -16.036 1.00 49.34 328 GLY A O 1
ATOM 2488 N N . ILE A 1 329 ? 29.591 20.910 -14.921 1.00 45.50 329 ILE A N 1
ATOM 2489 C CA . ILE A 1 329 ? 28.603 21.670 -15.710 1.00 45.50 329 ILE A CA 1
ATOM 2490 C C . ILE A 1 329 ? 28.809 23.183 -15.545 1.00 45.50 329 ILE A C 1
ATOM 2492 O O . ILE A 1 329 ? 28.773 23.924 -16.526 1.00 45.50 329 ILE A O 1
ATOM 2496 N N . LYS A 1 330 ? 29.065 23.660 -14.318 1.00 51.09 330 LYS A N 1
ATOM 2497 C CA . LYS A 1 330 ? 29.352 25.083 -14.052 1.00 51.09 330 LYS A CA 1
ATOM 2498 C C . LYS A 1 330 ? 30.662 25.557 -14.683 1.00 51.09 330 LYS A C 1
ATOM 2500 O O . LYS A 1 330 ? 30.791 26.738 -14.984 1.00 51.09 330 LYS A O 1
ATOM 2505 N N . GLU A 1 331 ? 31.606 24.647 -14.887 1.00 63.31 331 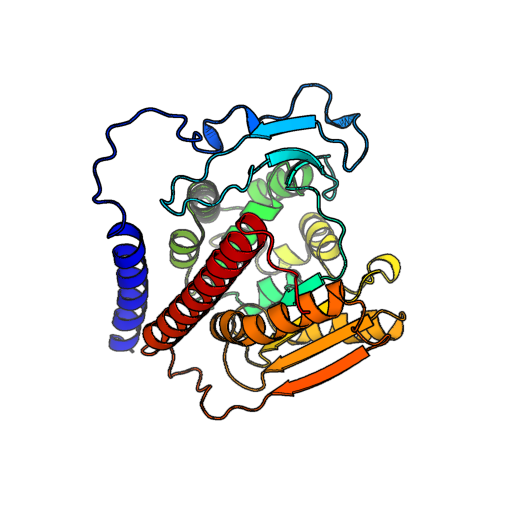GLU A N 1
ATOM 2506 C CA . GLU A 1 331 ? 32.899 24.896 -15.531 1.00 63.31 331 GLU A CA 1
ATOM 2507 C C . GLU A 1 331 ? 32.861 24.700 -17.059 1.00 63.31 331 GLU A C 1
ATOM 2509 O O . GLU A 1 331 ? 33.892 24.831 -17.714 1.00 63.31 331 GLU A O 1
ATOM 2514 N N . GLY A 1 332 ? 31.693 24.394 -17.642 1.00 41.94 332 GLY A N 1
ATOM 2515 C CA . GLY A 1 332 ? 31.522 24.237 -19.090 1.00 41.94 332 GLY A CA 1
ATOM 2516 C C . GLY A 1 332 ? 32.161 22.972 -19.673 1.00 41.94 332 GLY A C 1
ATOM 2517 O O . GLY A 1 332 ? 32.412 22.917 -20.877 1.00 41.94 332 GLY A O 1
ATOM 2518 N N . LYS A 1 333 ? 32.444 21.956 -18.849 1.00 45.09 333 LYS A N 1
ATOM 2519 C CA . LYS A 1 333 ? 33.013 20.686 -19.320 1.00 45.09 333 LYS A CA 1
ATOM 2520 C C . LYS A 1 333 ? 31.924 19.835 -19.996 1.00 45.09 333 LYS A C 1
ATOM 2522 O O . LYS A 1 333 ? 30.835 19.711 -19.431 1.00 45.09 333 LYS A O 1
ATOM 2527 N N . PRO A 1 334 ? 32.182 19.250 -21.183 1.00 38.44 334 PRO A N 1
ATOM 2528 C CA . PRO A 1 334 ? 31.202 18.419 -21.871 1.00 38.44 334 PRO A CA 1
ATOM 2529 C C . PRO A 1 334 ? 30.895 17.146 -21.077 1.00 38.44 334 PRO A C 1
ATOM 2531 O O . PRO A 1 334 ? 31.765 16.566 -20.427 1.00 38.44 334 PRO A O 1
ATOM 2534 N N . ILE A 1 335 ? 29.632 16.731 -21.152 1.00 46.50 335 ILE A N 1
ATOM 2535 C CA . ILE A 1 335 ? 29.105 15.529 -20.512 1.00 46.50 335 ILE A CA 1
ATOM 2536 C C . ILE A 1 335 ? 29.503 14.323 -21.369 1.00 46.50 335 ILE A C 1
ATOM 2538 O O . ILE A 1 335 ? 29.017 14.188 -22.490 1.00 46.50 335 ILE A O 1
ATOM 2542 N N . ALA A 1 336 ? 30.383 13.462 -20.860 1.00 41.47 336 ALA A N 1
ATOM 2543 C CA . ALA A 1 336 ? 30.512 12.104 -21.377 1.00 41.47 336 ALA A CA 1
ATOM 2544 C C . ALA A 1 336 ? 29.499 11.234 -20.623 1.00 41.47 336 ALA A C 1
ATOM 2546 O O . ALA A 1 336 ? 29.600 11.114 -19.400 1.00 41.47 336 ALA A O 1
ATOM 2547 N N . LEU A 1 337 ? 28.495 10.736 -21.352 1.00 34.19 337 LEU A N 1
ATOM 2548 C CA . LEU A 1 337 ? 27.566 9.702 -20.888 1.00 34.19 337 LEU A CA 1
ATOM 2549 C C . LEU A 1 337 ? 28.296 8.360 -20.792 1.00 34.19 337 LEU A C 1
ATOM 2551 O O . LEU A 1 337 ? 29.065 8.059 -21.735 1.00 34.19 337 LEU A O 1
#

Radius of gyration: 22.43 Å; chains: 1; bounding box: 53×51×52 Å

InterPro domains:
  IPR005152 Lipase, secreted [PF03583] (100-281)
  IPR005152 Lipase, secreted [PTHR34853] (98-302)
  IPR029058 Alpha/Beta hydrolase fold [G3DSA:3.40.50.1820] (37-86)
  IPR029058 Alpha/Beta hydrolase fold [G3DSA:3.40.50.1820] (99-280)
  IPR029058 Alpha/Beta hydrolase fold [SSF53474] (190-260)